Protein AF-A0A0Q8NH34-F1 (afdb_monomer_lite)

Foldseek 3Di:
DDQDEDDAPLAPVVVVVVLVQAQEEEEECVLWPPPDDDADDDQTTLVSVSVVVSVVVVRHYEYEYEPPDDDDPDCVPGPYYFYQPCPPVQQSLLVGCVVSVHDLARYEYEEAPVCVVSNVVNSNSHYHHDYPNSPDHVPDPPPQQDPVSLLLLVCVLLQHDLVRSCVVVVHDSVVSVVSQCVQCVVQQHDDLLLSSLCCVLVVSYDCPVVLVPDDPDFQDADPLLLQLLLQVQADPLVVSCVVSVHDSVVSVVSLVVLCVSRVHNDSSNSNSSCVSNVSHPSVSRHHRFDQPPVRDTPPPD

Secondary structure (DSSP, 8-state):
-----PPP--SHHHHHHHHHH-SEEEEEGGGG--SS----SSS-SHHHHHHHHHHHTT-EEEEEEETTPPPPS-GGG-S-EEEE-GGGS--HHHHHHHHTT--GGGEEEEEEGGGHHHHHHTT-SEEEEESTT----TTS------HHHHHHHHHHHTT--HHHHHHHHTS-HHHHHHHHHHHHHHHT-SSHHHHHHHHHHTT-S--HHHHHTS-SSPPPPPHHHHHHHHHHHHS-HHHHHHHHTS-HHHHHHHHHHHHHHTT-SSHHHHHHHHHHTTSS-GGGSPPPPPBPTTSPBTT--

Sequence (301 aa):
MTTSVAAPATSTRDLDRHLRRARGLVVTTAALTTPGRSPATEAHSVTERLVLRALSARIACALIVPTDAHPLPDLTRWPVVVRDQSTHGVNAFRAAATLLSLPERDCLALCTDPQLPLAQAGGCPTVVATKDGALHEPGQSVPRLTERERQIVAHFATGHTAASAAHSMGIAVSTIATLASRLHHRLGFNDRGHTLAHCLAGGLVDTAPLRATLPEQPPVLPEIQVRLLTLATGHNLTKAASLAGVPVKTVKTVLADATRNLSAHNRAHAIALGLLYEIVPASAAPARRLRGADGTWDGER

pLDDT: mean 80.31, std 17.42, range [28.59, 98.44]

Structure (mmCIF, N/CA/C/O backbone):
data_AF-A0A0Q8NH34-F1
#
_entry.id   AF-A0A0Q8NH34-F1
#
loop_
_atom_site.group_PDB
_atom_site.id
_atom_site.type_symbol
_atom_site.label_atom_id
_atom_site.label_alt_id
_atom_site.label_comp_id
_atom_site.label_asym_id
_atom_site.label_entity_id
_atom_site.label_seq_id
_atom_site.pdbx_PDB_ins_code
_atom_site.Cartn_x
_atom_site.Cartn_y
_atom_site.Cartn_z
_atom_site.occupancy
_atom_site.B_iso_or_equiv
_atom_site.auth_seq_id
_atom_site.auth_comp_id
_atom_site.auth_asym_id
_atom_site.auth_atom_id
_atom_site.pdbx_PDB_model_num
ATOM 1 N N . MET A 1 1 ? -17.775 -10.643 44.153 1.00 49.62 1 MET A N 1
ATOM 2 C CA . MET A 1 1 ? -16.605 -10.426 43.275 1.00 49.62 1 MET A CA 1
ATOM 3 C C . MET A 1 1 ? -16.973 -9.324 42.303 1.00 49.62 1 MET A C 1
ATOM 5 O O . MET A 1 1 ? -17.941 -9.486 41.577 1.00 49.62 1 MET A O 1
ATOM 9 N N . THR A 1 2 ? -16.300 -8.181 42.357 1.00 46.69 2 THR A N 1
ATOM 10 C CA . THR A 1 2 ? -16.537 -7.061 41.439 1.00 46.69 2 THR A CA 1
ATOM 11 C C . THR A 1 2 ? -15.919 -7.394 40.082 1.00 46.69 2 THR A C 1
ATOM 13 O O . THR A 1 2 ? -14.702 -7.488 39.952 1.00 46.69 2 THR A O 1
ATOM 16 N N . THR A 1 3 ? -16.750 -7.627 39.070 1.00 53.97 3 THR A N 1
ATOM 17 C CA . THR A 1 3 ? -16.315 -7.731 37.672 1.00 53.97 3 THR A CA 1
ATOM 18 C C . THR A 1 3 ? -15.759 -6.381 37.232 1.00 53.97 3 THR A C 1
ATOM 20 O O . THR A 1 3 ? -16.488 -5.393 37.165 1.00 53.97 3 THR A O 1
ATOM 23 N N . SER A 1 4 ? -14.452 -6.326 36.983 1.00 49.94 4 SER A N 1
ATOM 24 C CA . SER A 1 4 ? -13.782 -5.123 36.494 1.00 49.94 4 SER A CA 1
ATOM 25 C C . SER A 1 4 ? -14.007 -5.018 34.992 1.00 49.94 4 SER A C 1
ATOM 27 O O . SER A 1 4 ? -13.418 -5.762 34.212 1.00 49.94 4 SER A O 1
ATOM 29 N N . VAL A 1 5 ? -14.877 -4.106 34.569 1.00 54.28 5 VAL A N 1
ATOM 30 C CA . VAL A 1 5 ? -14.989 -3.774 33.148 1.00 54.28 5 VAL A CA 1
ATOM 31 C C . VAL A 1 5 ? -13.725 -3.007 32.776 1.00 54.28 5 VAL A C 1
ATOM 33 O O . VAL A 1 5 ? -13.541 -1.862 33.189 1.00 54.28 5 VAL A O 1
ATOM 36 N N . ALA A 1 6 ? -12.821 -3.656 32.042 1.00 57.31 6 ALA A N 1
ATOM 37 C CA . ALA A 1 6 ? -11.671 -2.966 31.482 1.00 57.31 6 ALA A CA 1
ATOM 38 C C . ALA A 1 6 ? -12.179 -1.851 30.559 1.00 57.31 6 ALA A C 1
ATOM 40 O O . ALA A 1 6 ? -13.097 -2.064 29.764 1.00 57.31 6 ALA A O 1
ATOM 41 N N . ALA A 1 7 ? -11.603 -0.653 30.687 1.00 60.03 7 ALA A N 1
ATOM 42 C CA . ALA A 1 7 ? -11.887 0.437 29.763 1.00 60.03 7 ALA A CA 1
ATOM 43 C C . ALA A 1 7 ? -11.687 -0.057 28.315 1.00 60.03 7 ALA A C 1
ATOM 45 O O . ALA A 1 7 ? -10.768 -0.851 28.080 1.00 60.03 7 ALA A O 1
ATOM 46 N N . PRO A 1 8 ? -12.522 0.377 27.350 1.00 60.25 8 PRO A N 1
ATOM 47 C CA . PRO A 1 8 ? -12.382 -0.049 25.963 1.00 60.25 8 PRO A CA 1
ATOM 48 C C . PRO A 1 8 ? -10.951 0.220 25.497 1.00 60.25 8 PRO A C 1
ATOM 50 O O . PRO A 1 8 ? -10.422 1.314 25.711 1.00 60.25 8 PRO A O 1
ATOM 53 N N . ALA A 1 9 ? -10.308 -0.779 24.887 1.00 60.06 9 ALA A N 1
ATOM 54 C CA . ALA A 1 9 ? -8.976 -0.587 24.335 1.00 60.06 9 ALA A CA 1
ATOM 55 C C . ALA A 1 9 ? -9.101 0.353 23.135 1.00 60.06 9 ALA A C 1
ATOM 57 O O . ALA A 1 9 ? -9.524 -0.042 22.052 1.00 60.06 9 ALA A O 1
ATOM 58 N N . THR A 1 10 ? -8.748 1.617 23.343 1.00 55.88 10 THR A N 1
ATOM 59 C CA . THR A 1 10 ? -8.726 2.631 22.287 1.00 55.88 10 THR A CA 1
ATOM 60 C C . THR A 1 10 ? -7.417 2.591 21.501 1.00 55.88 10 THR A C 1
ATOM 62 O O . THR A 1 10 ? -7.296 3.300 20.502 1.00 55.88 10 THR A O 1
ATOM 65 N N . SER A 1 11 ? -6.438 1.770 21.930 1.00 56.00 11 SER A N 1
ATOM 66 C CA . SER A 1 11 ? -5.154 1.606 21.251 1.00 56.00 11 SER A CA 1
ATOM 67 C C . SER A 1 11 ? -4.505 0.214 21.293 1.00 56.00 11 SER A C 1
ATOM 69 O O . SER A 1 11 ? -4.734 -0.572 22.208 1.00 56.00 11 SER A O 1
ATOM 71 N N . THR A 1 12 ? -3.605 -0.077 20.340 1.00 58.53 12 THR A N 1
ATOM 72 C CA . THR A 1 12 ? -2.718 -1.250 20.327 1.00 58.53 12 THR A CA 1
ATOM 73 C C . THR A 1 12 ? -1.827 -1.306 21.535 1.00 58.53 12 THR A C 1
ATOM 75 O O . THR A 1 12 ? -1.473 -2.396 21.955 1.00 58.53 12 THR A O 1
ATOM 78 N N . ARG A 1 13 ? -1.382 -0.155 22.051 1.00 60.19 13 ARG A N 1
ATOM 79 C CA . ARG A 1 13 ? -0.536 -0.140 23.246 1.00 60.19 13 ARG A CA 1
ATOM 80 C C . ARG A 1 13 ? -1.323 -0.636 24.449 1.00 60.19 13 ARG A C 1
ATOM 82 O O . ARG A 1 13 ? -0.769 -1.365 25.269 1.00 60.19 13 ARG A O 1
ATOM 89 N N . ASP A 1 14 ? -2.604 -0.288 24.525 1.00 65.75 14 ASP A N 1
ATOM 90 C CA . ASP A 1 14 ? -3.495 -0.812 25.554 1.00 65.75 14 ASP A CA 1
ATOM 91 C C . ASP A 1 14 ? -3.774 -2.296 25.321 1.00 65.75 14 ASP A C 1
ATOM 93 O O . ASP A 1 14 ? -3.604 -3.084 26.249 1.00 65.75 14 ASP A O 1
ATOM 97 N N . LEU A 1 15 ? -4.060 -2.714 24.083 1.00 72.12 15 LEU A N 1
ATOM 98 C CA . LEU A 1 15 ? -4.187 -4.133 23.738 1.00 72.12 15 LEU A CA 1
ATOM 99 C C . LEU A 1 15 ? -2.928 -4.929 24.116 1.00 72.12 15 LEU A C 1
ATOM 101 O O . LEU A 1 15 ? -3.040 -5.963 24.758 1.00 72.12 15 LEU A O 1
ATOM 105 N N . ASP A 1 16 ? -1.733 -4.457 23.772 1.00 68.12 16 ASP A N 1
ATOM 106 C CA . ASP A 1 16 ? -0.466 -5.102 24.125 1.00 68.12 16 ASP A CA 1
ATOM 107 C C . ASP A 1 16 ? -0.284 -5.221 25.626 1.00 68.12 16 ASP A C 1
ATOM 109 O O . ASP A 1 16 ? 0.216 -6.227 26.126 1.00 68.12 16 ASP A O 1
ATOM 113 N N . ARG A 1 17 ? -0.663 -4.176 26.361 1.00 74.94 17 ARG A N 1
ATOM 114 C CA . ARG A 1 17 ? -0.634 -4.196 27.818 1.00 74.94 17 ARG A CA 1
ATOM 115 C C . ARG A 1 17 ? -1.594 -5.255 28.359 1.00 74.94 17 ARG A C 1
ATOM 117 O O . ARG A 1 17 ? -1.233 -5.939 29.314 1.00 74.94 17 ARG A O 1
ATOM 124 N N . HIS A 1 18 ? -2.774 -5.407 27.760 1.00 77.19 18 HIS A N 1
ATOM 125 C CA . HIS A 1 18 ? -3.730 -6.455 28.116 1.00 77.19 18 HIS A CA 1
ATOM 126 C C . HIS A 1 18 ? -3.209 -7.852 27.753 1.00 77.19 18 HIS A C 1
ATOM 128 O O . HIS A 1 18 ? -3.209 -8.726 28.615 1.00 77.19 18 HIS A O 1
ATOM 134 N N . LEU A 1 19 ? -2.675 -8.045 26.543 1.00 80.19 19 LEU A N 1
ATOM 135 C CA . LEU A 1 19 ? -2.106 -9.315 26.081 1.00 80.19 19 LEU A CA 1
ATOM 136 C C . LEU A 1 19 ? -0.948 -9.774 26.973 1.00 80.19 19 LEU A C 1
ATOM 138 O O . LEU A 1 19 ? -0.940 -10.915 27.410 1.00 80.19 19 LEU A O 1
ATOM 142 N N . ARG A 1 20 ? -0.018 -8.884 27.341 1.00 78.25 20 ARG A N 1
ATOM 143 C CA . ARG A 1 20 ? 1.112 -9.224 28.234 1.00 78.25 20 ARG A CA 1
ATOM 144 C C . ARG A 1 20 ? 0.686 -9.674 29.633 1.00 78.25 20 ARG A C 1
ATOM 146 O O . ARG A 1 20 ? 1.481 -10.290 30.334 1.00 78.25 20 ARG A O 1
ATOM 153 N N . ARG A 1 21 ? -0.522 -9.311 30.066 1.00 78.56 21 ARG A N 1
ATOM 154 C CA . ARG A 1 21 ? -1.080 -9.700 31.369 1.00 78.56 21 ARG A CA 1
ATOM 155 C C . ARG A 1 21 ? -1.946 -10.956 31.280 1.00 78.56 21 ARG A C 1
ATOM 157 O O . ARG A 1 21 ? -2.199 -11.572 32.311 1.00 78.56 21 ARG A O 1
ATOM 164 N N . ALA A 1 22 ? -2.403 -11.314 30.084 1.00 77.94 22 ALA A N 1
ATOM 165 C CA . ALA A 1 22 ? -3.269 -12.457 29.852 1.00 77.94 22 ALA A CA 1
ATOM 166 C C . ALA A 1 22 ? -2.453 -13.750 29.729 1.00 77.94 22 ALA A C 1
ATOM 168 O O . ALA A 1 22 ? -1.344 -13.753 29.197 1.00 77.94 22 ALA A O 1
ATOM 169 N N . ARG A 1 23 ? -3.023 -14.867 30.190 1.00 81.69 23 ARG A N 1
ATOM 170 C CA . ARG A 1 23 ? -2.476 -16.212 29.929 1.00 81.69 23 ARG A CA 1
ATOM 171 C C . ARG A 1 23 ? -3.278 -16.960 28.867 1.00 81.69 23 ARG A C 1
ATOM 173 O O . ARG A 1 23 ? -2.755 -17.899 28.276 1.00 81.69 23 ARG A O 1
ATOM 180 N N . GLY A 1 24 ? -4.504 -16.508 28.594 1.00 82.88 24 GLY A N 1
ATOM 181 C CA . GLY A 1 24 ? -5.356 -16.991 27.513 1.00 82.88 24 GLY A CA 1
ATOM 182 C C . GLY A 1 24 ? -6.093 -15.856 26.812 1.00 82.88 24 GLY A C 1
ATOM 183 O O . GLY A 1 24 ? -6.425 -14.846 27.433 1.00 82.88 24 GLY A O 1
ATOM 184 N N . LEU A 1 25 ? -6.362 -16.029 25.522 1.00 83.38 25 LEU A N 1
ATOM 185 C CA . LEU A 1 25 ? -7.095 -15.087 24.686 1.00 83.38 25 LEU A CA 1
ATOM 186 C C . LEU A 1 25 ? -8.318 -15.765 24.064 1.00 83.38 25 LEU A C 1
ATOM 188 O O . LEU A 1 25 ? -8.200 -16.785 23.396 1.00 83.38 25 LEU A O 1
ATOM 192 N N . VAL A 1 26 ? -9.492 -15.176 24.224 1.00 81.31 26 VAL A N 1
ATOM 193 C CA . VAL A 1 26 ? -10.735 -15.645 23.612 1.00 81.31 26 VAL A CA 1
ATOM 194 C C . VAL A 1 26 ? -11.225 -14.566 22.659 1.00 81.31 26 VAL A C 1
ATOM 196 O O . VAL A 1 26 ? -11.368 -13.419 23.063 1.00 81.31 26 VAL A O 1
ATOM 199 N N . VAL A 1 27 ? -11.457 -14.895 21.392 1.00 80.25 27 VAL A N 1
ATOM 200 C CA . VAL A 1 27 ? -11.797 -13.909 20.353 1.00 80.25 27 VAL A CA 1
ATOM 201 C C . VAL A 1 27 ? -13.107 -14.292 19.685 1.00 80.25 27 VAL A C 1
ATOM 203 O O . VAL A 1 27 ? -13.260 -15.443 19.298 1.00 80.25 27 VAL A O 1
ATOM 206 N N . THR A 1 28 ? -14.043 -13.361 19.504 1.00 76.00 28 THR A N 1
ATOM 207 C CA . THR A 1 28 ? -15.282 -13.629 18.752 1.00 76.00 28 THR A CA 1
ATOM 208 C C . THR A 1 28 ? -15.157 -13.231 17.281 1.00 76.00 28 THR A C 1
ATOM 210 O O . THR A 1 28 ? -14.526 -12.226 16.949 1.00 76.00 28 THR A O 1
ATOM 213 N N . THR A 1 29 ? -15.786 -13.980 16.368 1.00 66.88 29 THR A N 1
ATOM 214 C CA . THR A 1 29 ? -15.755 -13.627 14.935 1.00 66.88 29 THR A CA 1
ATOM 215 C C . THR A 1 29 ? -16.706 -12.493 14.559 1.00 66.88 29 THR A C 1
ATOM 217 O O . THR A 1 29 ? -16.395 -11.740 13.641 1.00 66.88 29 THR A O 1
ATOM 220 N N . ALA A 1 30 ? -17.808 -12.285 15.293 1.00 59.59 30 ALA A N 1
ATOM 221 C CA . ALA A 1 30 ? -18.711 -11.152 15.041 1.00 59.59 30 ALA A CA 1
ATOM 222 C C . ALA A 1 30 ? -18.026 -9.785 15.238 1.00 59.59 30 ALA A C 1
ATOM 224 O O . ALA A 1 30 ? -18.474 -8.795 14.666 1.00 59.59 30 ALA A O 1
ATOM 225 N N . ALA A 1 31 ? -16.908 -9.730 15.984 1.00 51.62 31 ALA A N 1
ATOM 226 C CA . ALA A 1 31 ? -16.037 -8.550 16.129 1.00 51.62 31 ALA A CA 1
ATOM 227 C C . ALA A 1 31 ? -15.461 -8.020 14.812 1.00 51.62 31 ALA A C 1
ATOM 229 O O . ALA A 1 31 ? -14.850 -6.955 14.789 1.00 51.62 31 ALA A O 1
ATOM 230 N N . LEU A 1 32 ? -15.645 -8.759 13.720 1.00 49.94 32 LEU A N 1
ATOM 231 C CA . LEU A 1 32 ? -14.863 -8.631 12.497 1.00 49.94 32 LEU A CA 1
ATOM 232 C C . LEU A 1 32 ? -15.707 -8.567 11.237 1.00 49.94 32 LEU A C 1
ATOM 234 O O . LEU A 1 32 ? -15.168 -8.281 10.173 1.00 49.94 32 LEU A O 1
ATOM 238 N N . THR A 1 33 ? -16.987 -8.913 11.341 1.00 47.75 33 THR A N 1
ATOM 239 C CA . THR A 1 33 ? -17.880 -9.104 10.196 1.00 47.75 33 THR A CA 1
ATOM 240 C C . THR A 1 33 ? -18.902 -7.977 10.060 1.00 47.75 33 THR A C 1
ATOM 242 O O . THR A 1 33 ? -19.914 -8.161 9.389 1.00 47.75 33 THR A O 1
ATOM 245 N N . THR A 1 34 ? -18.676 -6.805 10.669 1.00 44.16 34 THR A N 1
ATOM 246 C CA . THR A 1 34 ? -19.542 -5.635 10.459 1.00 44.16 34 THR A CA 1
ATOM 247 C C . THR A 1 34 ? -19.621 -5.305 8.959 1.00 44.16 34 THR A C 1
ATOM 249 O O . THR A 1 34 ? -18.587 -5.262 8.285 1.00 44.16 34 THR A O 1
ATOM 252 N N . PRO A 1 35 ? -20.826 -5.085 8.402 1.00 39.50 35 PRO A N 1
ATOM 253 C CA . PRO A 1 35 ? -21.013 -4.932 6.967 1.00 39.50 35 PRO A CA 1
ATOM 254 C C . PRO A 1 35 ? -20.473 -3.575 6.515 1.00 39.50 35 PRO A C 1
ATOM 256 O O . PRO A 1 35 ? -21.064 -2.527 6.765 1.00 39.50 35 PRO A O 1
ATOM 259 N N . GLY A 1 36 ? -19.319 -3.602 5.853 1.00 38.03 36 GLY A N 1
ATOM 260 C CA . GLY A 1 36 ? -18.665 -2.400 5.357 1.00 38.03 36 GLY A CA 1
ATOM 261 C C . GLY A 1 36 ? -17.319 -2.691 4.706 1.00 38.03 36 GLY A C 1
ATOM 262 O O . GLY A 1 36 ? -16.294 -2.253 5.212 1.00 38.03 36 GLY A O 1
ATOM 263 N N . ARG A 1 37 ? -17.371 -3.356 3.541 1.00 28.59 37 ARG A N 1
ATOM 264 C CA . ARG A 1 37 ? -16.296 -3.587 2.549 1.00 28.59 37 ARG A CA 1
ATOM 265 C C . ARG A 1 37 ? -15.542 -4.931 2.641 1.00 28.59 37 ARG A C 1
ATOM 267 O O . ARG A 1 37 ? -14.979 -5.304 3.661 1.00 28.59 37 ARG A O 1
ATOM 274 N N . SER A 1 38 ? -15.597 -5.617 1.497 1.00 31.62 38 SER A N 1
ATOM 275 C CA . SER A 1 38 ? -15.179 -6.989 1.161 1.00 31.62 38 SER A CA 1
ATOM 276 C C . SER A 1 38 ? -13.644 -7.194 1.058 1.00 31.62 38 SER A C 1
ATOM 278 O O . SER A 1 38 ? -12.901 -6.214 1.116 1.00 31.62 38 SER A O 1
ATOM 280 N N . PRO A 1 39 ? -13.163 -8.448 0.893 1.00 41.81 39 PRO A N 1
ATOM 281 C CA . PRO A 1 39 ? -11.824 -8.917 1.246 1.00 41.81 39 PRO A CA 1
ATOM 282 C C . PRO A 1 39 ? -10.751 -8.636 0.183 1.00 41.81 39 PRO A C 1
ATOM 284 O O . PRO A 1 39 ? -10.905 -8.996 -0.977 1.00 41.81 39 PRO A O 1
ATOM 287 N N . ALA A 1 40 ? -9.639 -8.051 0.629 1.00 30.14 40 ALA A N 1
ATOM 288 C CA . ALA A 1 40 ? -8.279 -8.095 0.066 1.00 30.14 40 ALA A CA 1
ATOM 289 C C . ALA A 1 40 ? -7.387 -7.420 1.141 1.00 30.14 40 ALA A C 1
ATOM 291 O O . ALA A 1 40 ? -7.773 -6.385 1.668 1.00 30.14 40 ALA A O 1
ATOM 292 N N . THR A 1 41 ? -6.243 -7.894 1.637 1.00 34.72 41 THR A N 1
ATOM 293 C CA . THR A 1 41 ? -5.185 -8.705 1.034 1.00 34.72 41 THR A CA 1
ATOM 294 C C . THR A 1 41 ? -4.372 -9.367 2.170 1.00 34.72 41 THR A C 1
ATOM 296 O O . THR A 1 41 ? -3.937 -8.716 3.115 1.00 34.72 41 THR A O 1
ATOM 299 N N . GLU A 1 42 ? -4.251 -10.680 2.074 1.00 41.56 42 GLU A N 1
ATOM 300 C CA . GLU A 1 42 ? -3.358 -11.704 2.645 1.00 41.56 42 GLU A CA 1
ATOM 301 C C . GLU A 1 42 ? -2.965 -11.743 4.140 1.00 41.56 42 GLU A C 1
ATOM 303 O O . GLU A 1 42 ? -2.236 -12.644 4.543 1.00 41.56 42 GLU A O 1
ATOM 308 N N . ALA A 1 43 ? -3.572 -10.913 4.989 1.00 48.78 43 ALA A N 1
ATOM 309 C CA . ALA A 1 43 ? -4.002 -11.285 6.347 1.00 48.78 43 ALA A CA 1
ATOM 310 C C . ALA A 1 43 ? -5.232 -10.425 6.701 1.00 48.78 43 ALA A C 1
ATOM 312 O O . ALA A 1 43 ? -5.124 -9.238 7.024 1.00 48.78 43 ALA A O 1
ATOM 313 N N . HIS A 1 44 ? -6.427 -10.985 6.511 1.00 51.88 44 HIS A N 1
ATOM 314 C CA . HIS A 1 44 ? -7.591 -10.244 5.998 1.00 51.88 44 HIS A CA 1
ATOM 315 C C . HIS A 1 44 ? -8.571 -9.723 7.053 1.00 51.88 44 HIS A C 1
ATOM 317 O O . HIS A 1 44 ? -9.572 -9.099 6.708 1.00 51.88 44 HIS A O 1
ATOM 323 N N . SER A 1 45 ? -8.312 -9.937 8.340 1.00 59.97 45 SER A N 1
ATOM 324 C CA . SER A 1 45 ? -9.154 -9.380 9.399 1.00 59.97 45 SER A CA 1
ATOM 325 C C . SER A 1 45 ? -8.321 -8.939 10.597 1.00 59.97 45 SER A C 1
ATOM 327 O O . SER A 1 45 ? -7.237 -9.460 10.859 1.00 59.97 45 SER A O 1
ATOM 329 N N . VAL A 1 46 ? -8.854 -7.984 11.365 1.00 61.44 46 VAL A N 1
ATOM 330 C CA . VAL A 1 46 ? -8.407 -7.675 12.739 1.00 61.44 46 VAL A CA 1
ATOM 331 C C . VAL A 1 46 ? -8.150 -8.967 13.542 1.00 61.44 46 VAL A C 1
ATOM 333 O O . VAL A 1 46 ? -7.160 -9.069 14.262 1.00 61.44 46 VAL A O 1
ATOM 336 N N . THR A 1 47 ? -8.987 -9.965 13.262 1.00 65.38 47 THR A N 1
ATOM 337 C CA . THR A 1 47 ? -8.935 -11.378 13.626 1.00 65.38 47 THR A CA 1
ATOM 338 C C . THR A 1 47 ? -7.563 -12.000 13.703 1.00 65.38 47 THR A C 1
ATOM 340 O O . THR A 1 47 ? -6.978 -12.324 14.734 1.00 65.38 47 THR A O 1
ATOM 343 N N . GLU A 1 48 ? -7.064 -12.159 12.491 1.00 65.00 48 GLU A N 1
ATOM 344 C CA . GLU A 1 48 ? -5.833 -12.845 12.171 1.00 65.00 48 GLU A CA 1
ATOM 345 C C . GLU A 1 48 ? -4.635 -12.107 12.767 1.00 65.00 48 GLU A C 1
ATOM 347 O O . GLU A 1 48 ? -3.745 -12.733 13.336 1.00 65.00 48 GLU A O 1
ATOM 352 N N . ARG A 1 49 ? -4.650 -10.766 12.753 1.00 66.75 49 ARG A N 1
ATOM 353 C CA . ARG A 1 49 ? -3.580 -9.958 13.358 1.00 66.75 49 ARG A CA 1
ATOM 354 C C . ARG A 1 49 ? -3.482 -10.152 14.865 1.00 66.75 49 ARG A C 1
ATOM 356 O O . ARG A 1 49 ? -2.379 -10.287 15.389 1.00 66.75 49 ARG A O 1
ATOM 363 N N . LEU A 1 50 ? -4.614 -10.165 15.563 1.00 71.94 50 LEU A N 1
ATOM 364 C CA . LEU A 1 50 ? -4.644 -10.415 17.004 1.00 71.94 50 LEU A CA 1
ATOM 365 C C . LEU A 1 50 ? -4.085 -11.786 17.352 1.00 71.94 50 LEU A C 1
ATOM 367 O O . LEU A 1 50 ? -3.309 -11.916 18.295 1.00 71.94 50 LEU A O 1
ATOM 371 N N . VAL A 1 51 ? -4.465 -12.792 16.574 1.00 72.94 51 VAL A N 1
ATOM 372 C CA . VAL A 1 51 ? -4.049 -14.176 16.784 1.00 72.94 51 VAL A CA 1
ATOM 373 C C . VAL A 1 51 ? -2.569 -14.335 16.519 1.00 72.94 51 VAL A C 1
ATOM 375 O O . VAL A 1 51 ? -1.863 -14.843 17.380 1.00 72.94 51 VAL A O 1
ATOM 378 N N . LEU A 1 52 ? -2.067 -13.832 15.389 1.00 69.62 52 LEU A N 1
ATOM 379 C CA . LEU A 1 52 ? -0.635 -13.845 15.094 1.00 69.62 52 LEU A CA 1
ATOM 380 C C . LEU A 1 52 ? 0.164 -13.164 16.210 1.00 69.62 52 LEU A C 1
ATOM 382 O O . LEU A 1 52 ? 1.200 -13.675 16.634 1.00 69.62 52 LEU A O 1
ATOM 386 N N . ARG A 1 53 ? -0.351 -12.056 16.755 1.00 75.25 53 ARG A N 1
ATOM 387 C CA . ARG A 1 53 ? 0.275 -11.350 17.876 1.00 75.25 53 ARG A CA 1
ATOM 388 C C . ARG A 1 53 ? 0.245 -12.171 19.167 1.00 75.25 53 ARG A C 1
ATOM 390 O O . ARG A 1 53 ? 1.280 -12.296 19.819 1.00 75.25 53 ARG A O 1
ATOM 397 N N . ALA A 1 54 ? -0.887 -12.779 19.510 1.00 78.12 54 ALA A N 1
ATOM 398 C CA . ALA A 1 54 ? -1.018 -13.660 20.669 1.00 78.12 54 ALA A CA 1
ATOM 399 C C . ALA A 1 54 ? -0.092 -14.882 20.567 1.00 78.12 54 ALA A C 1
ATOM 401 O O . ALA A 1 54 ? 0.657 -15.164 21.501 1.00 78.12 54 ALA A O 1
ATOM 402 N N . LEU A 1 55 ? -0.063 -15.538 19.404 1.00 74.62 55 LEU A N 1
ATOM 403 C CA . LEU A 1 55 ? 0.814 -16.671 19.114 1.00 74.62 55 LEU A CA 1
ATOM 404 C C . LEU A 1 55 ? 2.293 -16.276 19.206 1.00 74.62 55 LEU A C 1
ATOM 406 O O . LEU A 1 55 ? 3.075 -16.994 19.826 1.00 74.62 55 LEU A O 1
ATOM 410 N N . SER A 1 56 ? 2.677 -15.105 18.683 1.00 72.88 56 SER A N 1
ATOM 411 C CA . SER A 1 56 ? 4.051 -14.591 18.806 1.00 72.88 56 SER A CA 1
ATOM 412 C C . SER A 1 56 ? 4.467 -14.349 20.263 1.00 72.88 56 SER A C 1
ATOM 414 O O . SER A 1 56 ? 5.626 -14.544 20.623 1.00 72.88 56 SER A O 1
ATOM 416 N N . ALA A 1 57 ? 3.505 -13.994 21.119 1.00 75.75 57 ALA A N 1
ATOM 417 C CA . ALA A 1 57 ? 3.690 -13.819 22.555 1.00 75.75 57 ALA A CA 1
ATOM 418 C C . ALA A 1 57 ? 3.517 -15.124 23.359 1.00 75.75 57 ALA A C 1
ATOM 420 O O . ALA A 1 57 ? 3.597 -15.089 24.585 1.00 75.75 57 ALA A O 1
ATOM 421 N N . ARG A 1 58 ? 3.300 -16.269 22.689 1.00 82.62 58 ARG A N 1
ATOM 422 C CA . ARG A 1 58 ? 3.018 -17.584 23.296 1.00 82.62 58 ARG A CA 1
ATOM 423 C C . ARG A 1 58 ? 1.792 -17.589 24.218 1.00 82.62 58 ARG A C 1
ATOM 425 O O . ARG A 1 58 ? 1.761 -18.309 25.212 1.00 82.62 58 ARG A O 1
ATOM 432 N N . ILE A 1 59 ? 0.781 -16.793 23.885 1.00 83.81 59 ILE A N 1
ATOM 433 C CA . ILE A 1 59 ? -0.504 -16.754 24.588 1.00 83.81 59 ILE A CA 1
ATOM 434 C C . ILE A 1 59 ? -1.442 -17.765 23.921 1.00 83.81 59 ILE A C 1
ATOM 436 O O . ILE A 1 59 ? -1.656 -17.711 22.708 1.00 83.81 59 ILE A O 1
ATOM 440 N N . ALA A 1 60 ? -2.012 -18.682 24.704 1.00 85.19 60 ALA A N 1
ATOM 441 C CA . ALA A 1 60 ? -2.981 -19.653 24.200 1.00 85.19 60 ALA A CA 1
ATOM 442 C C . ALA A 1 60 ? -4.261 -18.927 23.746 1.00 85.19 60 ALA A C 1
ATOM 444 O O . ALA A 1 60 ? -4.726 -18.028 24.446 1.00 85.19 60 ALA A O 1
ATOM 445 N N . CYS A 1 61 ? -4.830 -19.275 22.587 1.00 86.56 61 CYS A N 1
ATOM 446 C CA . CYS A 1 61 ? -5.987 -18.557 22.048 1.00 86.56 61 CYS A CA 1
ATOM 447 C C . CYS A 1 61 ? -7.093 -19.468 21.502 1.00 86.56 61 CYS A C 1
ATOM 449 O O . CYS A 1 61 ? -6.817 -20.551 20.995 1.00 86.56 61 CYS A O 1
ATOM 451 N N . ALA A 1 62 ? -8.345 -19.021 21.608 1.00 86.94 62 ALA A N 1
ATOM 452 C CA . ALA A 1 62 ? -9.527 -19.709 21.097 1.00 86.94 62 ALA A CA 1
ATOM 453 C C . ALA A 1 62 ? -10.438 -18.745 20.322 1.00 86.94 62 ALA A C 1
ATOM 455 O O . ALA A 1 62 ? -10.601 -17.584 20.709 1.00 86.94 62 ALA A O 1
ATOM 456 N N . LEU A 1 63 ? -11.051 -19.239 19.246 1.00 85.50 63 LEU A N 1
ATOM 457 C CA . LEU A 1 63 ? -12.014 -18.506 18.427 1.00 85.50 63 LEU A CA 1
ATOM 458 C C . LEU A 1 63 ? -13.441 -18.933 18.753 1.00 85.50 63 LEU A C 1
ATOM 460 O O . LEU A 1 63 ? -13.759 -20.114 18.664 1.00 85.50 63 LEU A O 1
ATOM 464 N N . ILE A 1 64 ? -14.309 -17.975 19.054 1.00 83.94 64 ILE A N 1
ATOM 465 C CA . ILE A 1 64 ? -15.745 -18.185 19.214 1.00 83.94 64 ILE A CA 1
ATOM 466 C C . ILE A 1 64 ? -16.463 -17.765 17.936 1.00 83.94 64 ILE A C 1
ATOM 468 O O . ILE A 1 64 ? -16.392 -16.608 17.513 1.00 83.94 64 ILE A O 1
ATOM 472 N N . VAL A 1 65 ? -17.183 -18.713 17.348 1.00 81.38 65 VAL A N 1
ATOM 473 C CA . VAL A 1 65 ? -17.958 -18.544 16.121 1.00 81.38 65 VAL A CA 1
ATOM 474 C C . VAL A 1 65 ? -19.446 -18.476 16.476 1.00 81.38 65 VAL A C 1
ATOM 476 O O . VAL A 1 65 ? -19.974 -19.478 16.962 1.00 81.38 65 VAL A O 1
ATOM 479 N N . PRO A 1 66 ? -20.132 -17.343 16.241 1.00 78.56 66 PRO A N 1
ATOM 480 C CA . PRO A 1 66 ? -21.579 -17.233 16.369 1.00 78.56 66 PRO A CA 1
ATOM 481 C C . PRO A 1 66 ? -22.291 -18.301 15.542 1.00 78.56 66 PRO A C 1
ATOM 483 O O . PRO A 1 66 ? -21.836 -18.663 14.456 1.00 78.56 66 PRO A O 1
ATOM 486 N N . THR A 1 67 ? -23.420 -18.794 16.042 1.00 77.50 67 THR A N 1
ATOM 487 C CA . THR A 1 67 ? -24.194 -19.840 15.355 1.00 77.50 67 THR A CA 1
ATOM 488 C C . THR A 1 67 ? -24.775 -19.368 14.016 1.00 77.50 67 THR A C 1
ATOM 490 O O . THR A 1 67 ? -24.967 -20.179 13.114 1.00 77.50 67 THR A O 1
ATOM 493 N N . ASP A 1 68 ? -25.001 -18.064 13.863 1.00 70.81 68 ASP A N 1
ATOM 494 C CA . ASP A 1 68 ? -25.527 -17.394 12.670 1.00 70.81 68 ASP A CA 1
ATOM 495 C C . ASP A 1 68 ? -24.442 -16.911 11.689 1.00 70.81 68 ASP A C 1
ATOM 497 O O . ASP A 1 68 ? -24.762 -16.379 10.625 1.00 70.81 68 ASP A O 1
ATOM 501 N N . ALA A 1 69 ? -23.157 -17.098 12.005 1.00 66.25 69 ALA A N 1
ATOM 502 C CA . ALA A 1 69 ? -22.078 -16.645 11.138 1.00 66.25 69 ALA A CA 1
ATOM 503 C C . ALA A 1 69 ? -22.016 -17.454 9.825 1.00 66.25 69 ALA A C 1
ATOM 505 O O . ALA A 1 69 ? -22.049 -18.687 9.824 1.00 66.25 69 ALA A O 1
ATOM 506 N N . HIS A 1 70 ? -21.861 -16.743 8.701 1.00 61.00 70 HIS A N 1
ATOM 507 C CA . HIS A 1 70 ? -21.562 -17.327 7.389 1.00 61.00 70 HIS A CA 1
ATOM 508 C C . HIS A 1 70 ? -20.319 -18.241 7.434 1.00 61.00 70 HIS A C 1
ATOM 510 O O . HIS A 1 70 ? -19.472 -18.074 8.317 1.00 61.00 70 HIS A O 1
ATOM 516 N N . PRO A 1 71 ? -20.179 -19.196 6.487 1.00 57.19 71 PRO A N 1
ATOM 517 C CA . PRO A 1 71 ? -19.047 -20.117 6.462 1.00 57.19 71 PRO A CA 1
ATOM 518 C C . PRO A 1 71 ? -17.730 -19.339 6.493 1.00 57.19 71 PRO A C 1
ATOM 520 O O . PRO A 1 71 ? -17.441 -18.523 5.618 1.00 57.19 71 PRO A O 1
ATOM 523 N N . LEU A 1 72 ? -16.966 -19.569 7.559 1.00 61.22 72 LEU A N 1
ATOM 524 C CA . LEU A 1 72 ? -15.699 -18.896 7.796 1.00 61.22 72 LEU A CA 1
ATOM 525 C C . LEU A 1 72 ? -14.617 -19.433 6.847 1.00 61.22 72 LEU A C 1
ATOM 527 O O . LEU A 1 72 ? -14.687 -20.595 6.433 1.00 61.22 72 LEU A O 1
ATOM 531 N N . PRO A 1 73 ? -13.598 -18.615 6.526 1.00 58.97 73 PRO A N 1
ATOM 532 C CA . PRO A 1 73 ? -12.400 -19.092 5.843 1.00 58.97 73 PRO A CA 1
ATOM 533 C C . PRO A 1 73 ? -11.717 -20.205 6.648 1.00 58.97 73 PRO A C 1
ATOM 535 O O . PRO A 1 73 ? -11.939 -20.330 7.852 1.00 58.97 73 PRO A O 1
ATOM 538 N N . ASP A 1 74 ? -10.883 -20.990 5.962 1.00 66.88 74 ASP A N 1
ATOM 539 C CA . ASP A 1 74 ? -10.195 -22.187 6.460 1.00 66.88 74 ASP A CA 1
ATOM 540 C C . ASP A 1 74 ? -9.792 -22.110 7.949 1.00 66.88 74 ASP A C 1
ATOM 542 O O . ASP A 1 74 ? -8.811 -21.470 8.343 1.00 66.88 74 ASP A O 1
ATOM 546 N N . LEU A 1 75 ? -10.593 -22.776 8.787 1.00 64.38 75 LEU A N 1
ATOM 547 C CA . LEU A 1 75 ? -10.447 -22.779 10.240 1.00 64.38 75 LEU A CA 1
ATOM 548 C C . LEU A 1 75 ? -9.344 -23.730 10.727 1.00 64.38 75 LEU A C 1
ATOM 550 O O . LEU A 1 75 ? -9.066 -23.772 11.922 1.00 64.38 75 LEU A O 1
ATOM 554 N N . THR A 1 76 ? -8.684 -24.471 9.833 1.00 65.62 76 THR A N 1
ATOM 555 C CA . THR A 1 76 ? -7.632 -25.435 10.206 1.00 65.62 76 THR A CA 1
ATOM 556 C C . THR A 1 76 ? -6.411 -24.781 10.853 1.00 65.62 76 THR A C 1
ATOM 558 O O . THR A 1 76 ? -5.661 -25.438 11.567 1.00 65.62 76 THR A O 1
ATOM 561 N N . ARG A 1 77 ? -6.226 -23.470 10.658 1.00 67.06 77 ARG A N 1
ATOM 562 C CA . ARG A 1 77 ? -5.133 -22.686 11.259 1.00 67.06 77 ARG A CA 1
ATOM 563 C C . ARG A 1 77 ? -5.380 -22.291 12.716 1.00 67.06 77 ARG A C 1
ATOM 565 O O . ARG A 1 77 ? -4.514 -21.671 13.332 1.00 67.06 77 ARG A O 1
ATOM 572 N N . TRP A 1 78 ? -6.554 -22.601 13.260 1.00 71.94 78 TRP A N 1
ATOM 573 C CA . TRP A 1 78 ? -6.958 -22.162 14.587 1.00 71.94 78 TRP A CA 1
ATOM 574 C C . TRP A 1 78 ? -6.706 -23.250 15.624 1.00 71.94 78 TRP A C 1
ATOM 576 O O . TRP A 1 78 ? -7.215 -24.358 15.469 1.00 71.94 78 TRP A O 1
ATOM 586 N N . PRO A 1 79 ? -5.968 -22.946 16.707 1.00 72.62 79 PRO A N 1
ATOM 587 C CA . PRO A 1 79 ? -5.639 -23.951 17.711 1.00 72.62 79 PRO A CA 1
ATOM 588 C C . PRO A 1 79 ? -6.883 -24.471 18.439 1.00 72.62 79 PRO A C 1
ATOM 590 O O . PRO A 1 79 ? -6.956 -25.656 18.748 1.00 72.62 79 PRO A O 1
ATOM 593 N N . VAL A 1 80 ? -7.872 -23.604 18.689 1.00 82.19 80 VAL A N 1
ATOM 594 C CA . VAL A 1 80 ? -9.146 -23.968 19.319 1.00 82.19 80 VAL A CA 1
ATOM 595 C C . VAL A 1 80 ? -10.275 -23.151 18.695 1.00 82.19 80 VAL A C 1
ATOM 597 O O . VAL A 1 80 ? -10.202 -21.922 18.648 1.00 82.19 80 VAL A O 1
ATOM 600 N N . VAL A 1 81 ? -11.339 -23.823 18.254 1.00 83.69 81 VAL A N 1
ATOM 601 C CA . VAL A 1 81 ? -12.562 -23.188 17.741 1.00 83.69 81 VAL A CA 1
ATOM 602 C C . VAL A 1 81 ? -13.759 -23.67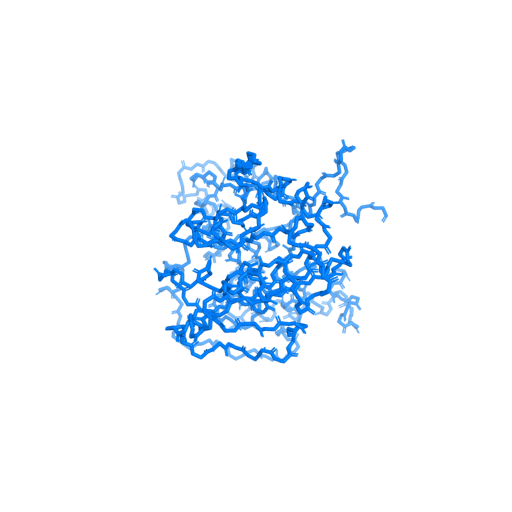9 18.547 1.00 83.69 81 VAL A C 1
ATOM 604 O O . VAL A 1 81 ? -13.976 -24.880 18.684 1.00 83.69 81 VAL A O 1
ATOM 607 N N . VAL A 1 82 ? -14.554 -22.743 19.056 1.00 84.25 82 VAL A N 1
ATOM 608 C CA . VAL A 1 82 ? -15.785 -22.982 19.812 1.00 84.25 82 VAL A CA 1
ATOM 609 C C . VAL A 1 82 ? -16.942 -22.376 19.036 1.00 84.25 82 VAL A C 1
ATOM 611 O O . VAL A 1 82 ? -16.897 -21.209 18.659 1.00 84.25 82 VAL A O 1
ATOM 614 N N . ARG A 1 83 ? -17.994 -23.151 18.782 1.00 82.25 83 ARG A N 1
ATOM 615 C CA . ARG A 1 83 ? -19.239 -22.594 18.244 1.00 82.25 83 ARG A CA 1
ATOM 616 C C . ARG A 1 83 ? -20.105 -22.113 19.396 1.00 82.25 83 ARG A C 1
ATOM 618 O O . ARG A 1 83 ? -20.229 -22.818 20.394 1.00 82.25 83 ARG A O 1
ATOM 625 N N . ASP A 1 84 ? -20.709 -20.942 19.245 1.00 80.25 84 ASP A N 1
ATOM 626 C CA . ASP A 1 84 ? -21.643 -20.361 20.210 1.00 80.25 84 ASP A CA 1
ATOM 627 C C . ASP A 1 84 ? -23.008 -21.059 20.140 1.00 80.25 84 ASP A C 1
ATOM 629 O O . ASP A 1 84 ? -24.035 -20.468 19.808 1.00 80.25 84 ASP A O 1
ATOM 633 N N . GLN A 1 85 ? -23.000 -22.372 20.365 1.00 70.62 85 GLN A N 1
ATOM 634 C CA . GLN A 1 85 ? -24.204 -23.168 20.501 1.00 70.62 85 GLN A CA 1
ATOM 635 C C . GLN A 1 85 ? -24.635 -23.052 21.957 1.00 70.62 85 GLN A C 1
ATOM 637 O O . GLN A 1 85 ? -24.090 -23.705 22.845 1.00 70.62 85 GLN A O 1
ATOM 642 N N . SER A 1 86 ? -25.630 -22.208 22.209 1.00 56.47 86 SER A N 1
ATOM 643 C CA . SER A 1 86 ? -26.245 -21.994 23.525 1.00 56.47 86 SER A CA 1
ATOM 644 C C . SER A 1 86 ? -26.917 -23.247 24.120 1.00 56.47 86 SER A C 1
ATOM 646 O O . SER A 1 86 ? -27.547 -23.182 25.174 1.00 56.47 86 SER A O 1
ATOM 648 N N . THR A 1 87 ? -26.778 -24.411 23.483 1.00 47.94 87 THR A N 1
ATOM 649 C CA . THR A 1 87 ? -27.545 -25.635 23.726 1.00 47.94 87 THR A CA 1
ATOM 650 C C . THR A 1 87 ? -27.232 -26.348 25.042 1.00 47.94 87 THR A C 1
ATOM 652 O O . THR A 1 87 ? -27.951 -27.280 25.394 1.00 47.94 87 THR A O 1
ATOM 655 N N . HIS A 1 88 ? -26.223 -25.925 25.812 1.00 45.25 88 HIS A N 1
ATOM 656 C CA . HIS A 1 88 ? -25.831 -26.613 27.055 1.00 45.25 88 HIS A CA 1
ATOM 657 C C . HIS A 1 88 ? -25.772 -25.733 28.309 1.00 45.25 88 HIS A C 1
ATOM 659 O O . HIS A 1 88 ? -25.255 -26.171 29.334 1.00 45.25 88 HIS A O 1
ATOM 6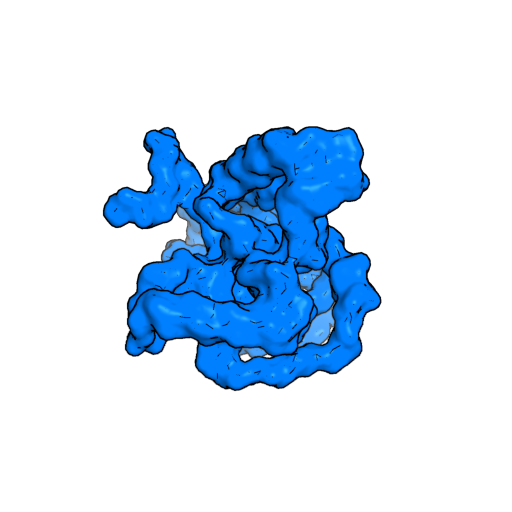65 N N . GLY A 1 89 ? -26.263 -24.488 28.262 1.00 56.31 89 GLY A N 1
ATOM 666 C CA . GLY A 1 89 ? -26.222 -23.577 29.420 1.00 56.31 89 GLY A CA 1
ATOM 667 C C . GLY A 1 89 ? -24.807 -23.155 29.852 1.00 56.31 89 GLY A C 1
ATOM 668 O O . GLY A 1 89 ? -24.650 -22.382 30.795 1.00 56.31 89 GLY A O 1
ATOM 669 N N . VAL A 1 90 ? -23.771 -23.627 29.150 1.00 63.62 90 VAL A N 1
ATOM 670 C CA . VAL A 1 90 ? -22.386 -23.189 29.298 1.00 63.62 90 VAL A CA 1
ATOM 671 C C . VAL A 1 90 ? -22.124 -22.129 28.246 1.00 63.62 90 VAL A C 1
ATOM 673 O O . VAL A 1 90 ? -22.233 -22.376 27.049 1.00 63.62 90 VAL A O 1
ATOM 676 N N . ASN A 1 91 ? -21.773 -20.938 28.708 1.00 82.31 91 ASN A N 1
ATOM 677 C CA . ASN A 1 91 ? -21.394 -19.843 27.838 1.00 82.31 91 ASN A CA 1
ATOM 678 C C . ASN A 1 91 ? -20.138 -20.220 27.016 1.00 82.31 91 ASN A C 1
ATOM 680 O O . ASN A 1 91 ? -19.168 -20.739 27.577 1.00 82.31 91 ASN A O 1
ATOM 684 N N . ALA A 1 92 ? -20.130 -19.934 25.710 1.00 83.50 92 ALA A N 1
ATOM 685 C CA . ALA A 1 92 ? -19.016 -20.215 24.801 1.00 83.50 92 ALA A CA 1
ATOM 686 C C . ALA A 1 92 ? -17.650 -19.713 25.314 1.00 83.50 92 ALA A C 1
ATOM 688 O O . ALA A 1 92 ? -16.629 -20.363 25.092 1.00 83.50 92 ALA A O 1
ATOM 689 N N . PHE A 1 93 ? -17.620 -18.609 26.068 1.00 81.94 93 PHE A N 1
ATOM 690 C CA . PHE A 1 93 ? -16.401 -18.080 26.691 1.00 81.94 93 PHE A CA 1
ATOM 691 C C . PHE A 1 93 ? -15.825 -19.007 27.775 1.00 81.9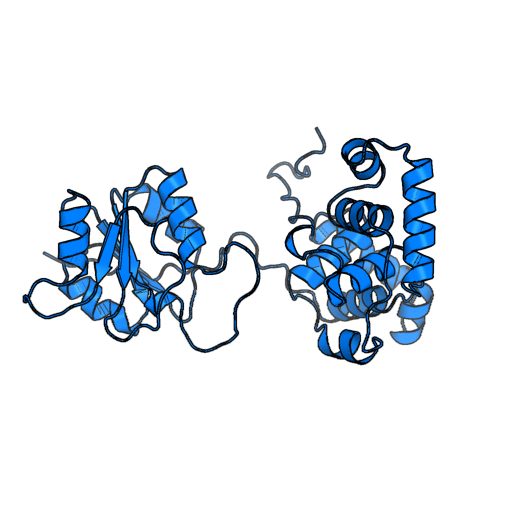4 93 PHE A C 1
ATOM 693 O O . PHE A 1 93 ? -14.613 -19.227 27.827 1.00 81.94 93 PHE A O 1
ATOM 700 N N . ARG A 1 94 ? -16.685 -19.628 28.590 1.00 84.69 94 ARG A N 1
ATOM 701 C CA . ARG A 1 94 ? -16.285 -20.631 29.592 1.00 84.69 94 ARG A CA 1
ATOM 702 C C . ARG A 1 94 ? -15.805 -21.923 28.929 1.00 84.69 94 ARG A C 1
ATOM 704 O O . ARG A 1 94 ? -14.807 -22.507 29.354 1.00 84.69 94 ARG A O 1
ATOM 711 N N . ALA A 1 95 ? -16.487 -22.351 27.866 1.00 85.81 95 ALA A N 1
ATOM 712 C CA . ALA A 1 95 ? -16.070 -23.512 27.082 1.00 85.81 95 ALA A CA 1
ATOM 713 C C . ALA A 1 95 ? -14.685 -23.293 26.447 1.00 85.81 95 ALA A C 1
ATOM 715 O O . ALA A 1 95 ? -13.825 -24.169 26.526 1.00 85.81 95 ALA A O 1
ATOM 716 N N . ALA A 1 96 ? -14.431 -22.097 25.906 1.00 86.44 96 ALA A N 1
ATOM 717 C CA . ALA A 1 96 ? -13.127 -21.712 25.374 1.00 86.44 96 ALA A CA 1
ATOM 718 C C . ALA A 1 96 ? -12.022 -21.759 26.442 1.00 86.44 96 ALA A C 1
ATOM 720 O O . ALA A 1 96 ? -10.972 -22.349 26.199 1.00 86.44 96 ALA A O 1
ATOM 721 N N . ALA A 1 97 ? -12.260 -21.211 27.639 1.00 85.44 97 ALA A N 1
ATOM 722 C CA . ALA A 1 97 ? -11.292 -21.271 28.740 1.00 85.44 97 ALA A CA 1
ATOM 723 C C . ALA A 1 97 ? -10.956 -22.720 29.143 1.00 85.44 97 ALA A C 1
ATOM 725 O O . ALA A 1 97 ? -9.788 -23.063 29.331 1.00 85.44 97 ALA A O 1
ATOM 726 N N . THR A 1 98 ? -11.973 -23.586 29.191 1.00 87.62 98 THR A N 1
ATOM 727 C CA . THR A 1 98 ? -11.812 -25.013 29.514 1.00 87.62 98 THR A CA 1
ATOM 728 C C . THR A 1 98 ? -10.977 -25.736 28.457 1.00 87.62 98 THR A C 1
ATOM 730 O O . THR A 1 98 ? -10.057 -26.470 28.805 1.00 87.62 98 THR A O 1
ATOM 733 N N . LEU A 1 99 ? -11.234 -25.490 27.168 1.00 86.50 99 LEU A N 1
ATOM 734 C CA . LEU A 1 99 ? -10.456 -26.076 26.069 1.00 86.50 99 LEU A CA 1
ATOM 735 C C . LEU A 1 99 ? -9.001 -25.596 26.054 1.00 86.50 99 LEU A C 1
ATOM 737 O O . LEU A 1 99 ? -8.106 -26.362 25.713 1.00 86.50 99 LEU A O 1
ATOM 741 N N . LEU A 1 100 ? -8.750 -24.357 26.480 1.00 85.25 100 LEU A N 1
ATOM 742 C CA . LEU A 1 100 ? -7.394 -23.841 26.671 1.00 85.25 100 LEU A CA 1
ATOM 743 C C . LEU A 1 100 ? -6.716 -24.380 27.941 1.00 85.25 100 LEU A C 1
ATOM 745 O O . LEU A 1 100 ? -5.539 -24.101 28.151 1.00 85.25 100 LEU A O 1
ATOM 749 N N . SER A 1 101 ? -7.423 -25.152 28.777 1.00 90.12 101 SER A N 1
ATOM 750 C CA . SER A 1 101 ? -6.953 -25.611 30.093 1.00 90.12 101 SER A CA 1
ATOM 751 C C . SER A 1 101 ? -6.514 -24.456 31.002 1.00 90.12 101 SER A C 1
ATOM 753 O O . SER A 1 101 ? -5.543 -24.564 31.752 1.00 90.12 101 SER A O 1
ATOM 755 N N . LEU A 1 102 ? -7.227 -23.328 30.931 1.00 86.44 102 LEU A N 1
ATOM 756 C CA . LEU A 1 102 ? -6.944 -22.121 31.703 1.00 86.44 102 LEU A CA 1
ATOM 757 C C . LEU A 1 102 ? -8.118 -21.776 32.623 1.00 86.44 102 LEU A C 1
ATOM 759 O O . LEU A 1 102 ? -9.278 -21.963 32.250 1.00 86.44 102 LEU A O 1
ATOM 763 N N . PRO A 1 103 ? -7.856 -21.224 33.819 1.00 85.81 103 PRO A N 1
ATOM 764 C CA . PRO A 1 103 ? -8.931 -20.712 34.650 1.00 85.81 103 PRO A CA 1
ATOM 765 C C . PRO A 1 103 ? -9.557 -19.479 33.978 1.00 85.81 103 PRO A C 1
ATOM 767 O O . PRO A 1 103 ? -8.845 -18.634 33.434 1.00 85.81 103 PRO A O 1
ATOM 770 N N . GLU A 1 104 ? -10.884 -19.336 34.068 1.00 83.00 104 GLU A N 1
ATOM 771 C CA . GLU A 1 104 ? -11.650 -18.220 33.470 1.00 83.00 104 GLU A CA 1
ATOM 772 C C . GLU A 1 104 ? -11.045 -16.851 33.798 1.00 83.00 104 GLU A C 1
ATOM 774 O O . GLU A 1 104 ? -10.994 -15.960 32.951 1.00 83.00 104 GLU A O 1
ATOM 779 N N . ARG A 1 105 ? -10.507 -16.713 35.018 1.00 82.19 105 ARG A N 1
ATOM 780 C CA . ARG A 1 105 ? -9.914 -15.468 35.506 1.00 82.19 105 ARG A CA 1
ATOM 781 C C . ARG A 1 105 ? -8.620 -15.034 34.795 1.00 82.19 105 ARG A C 1
ATOM 783 O O . ARG A 1 105 ? -8.230 -13.875 34.892 1.00 82.19 105 ARG A O 1
ATOM 790 N N . ASP A 1 106 ? -7.959 -15.956 34.102 1.00 84.38 106 ASP A N 1
ATOM 791 C CA . ASP A 1 106 ? -6.693 -15.705 33.406 1.00 84.38 106 ASP A CA 1
ATOM 792 C C . ASP A 1 106 ? -6.908 -15.457 31.895 1.00 84.38 106 ASP A C 1
ATOM 794 O O . ASP A 1 106 ? -5.943 -15.268 31.142 1.00 84.38 106 ASP A O 1
ATOM 798 N N . CYS A 1 107 ? -8.172 -15.448 31.453 1.00 82.25 107 CYS A N 1
ATOM 799 C CA . CYS A 1 107 ? -8.570 -15.258 30.063 1.00 82.25 107 CYS A CA 1
ATOM 800 C C . CYS A 1 107 ? -8.963 -13.799 29.773 1.00 82.25 107 CYS A C 1
ATOM 802 O O . CYS A 1 107 ? -9.721 -13.172 30.516 1.00 82.25 107 CYS A O 1
ATOM 804 N N . LEU A 1 108 ? -8.476 -13.280 28.646 1.00 85.00 108 LEU A N 1
ATOM 805 C CA . LEU A 1 108 ? -8.892 -12.017 28.041 1.00 85.00 108 LEU A CA 1
ATOM 806 C C . LEU A 1 108 ? -9.890 -12.307 26.917 1.00 85.00 108 LEU A C 1
ATOM 808 O O . LEU A 1 108 ? -9.541 -13.012 25.976 1.00 85.00 108 LEU A O 1
ATOM 812 N N . ALA A 1 109 ? -11.096 -11.745 26.978 1.00 85.19 109 ALA A N 1
ATOM 813 C CA . ALA A 1 109 ? -12.075 -11.850 25.895 1.00 85.19 109 ALA A CA 1
ATOM 814 C C . ALA A 1 109 ? -12.043 -10.605 24.994 1.00 85.19 109 ALA A C 1
ATOM 816 O O . ALA A 1 109 ? -12.134 -9.484 25.489 1.00 85.19 109 ALA A O 1
ATOM 817 N N . LEU A 1 110 ? -11.940 -10.793 23.678 1.00 81.00 110 LEU A N 1
ATOM 818 C CA . LEU A 1 110 ? -12.064 -9.754 22.654 1.00 81.00 1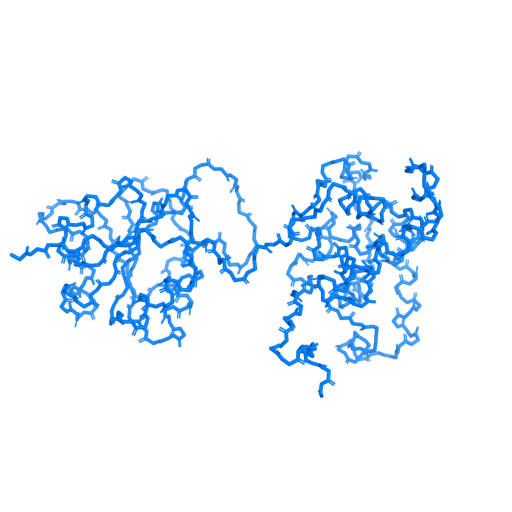10 LEU A CA 1
ATOM 819 C C . LEU A 1 110 ? -13.383 -9.951 21.904 1.00 81.00 110 LEU A C 1
ATOM 821 O O . LEU A 1 110 ? -13.586 -10.999 21.287 1.00 81.00 110 LEU A O 1
ATOM 825 N N . CYS A 1 111 ? -14.275 -8.962 21.954 1.00 78.81 111 CYS A N 1
ATOM 826 C CA . CYS A 1 111 ? -15.604 -9.068 21.346 1.00 78.81 111 CYS A CA 1
ATOM 827 C C . CYS A 1 111 ? -16.120 -7.741 20.763 1.00 78.81 111 CYS A C 1
ATOM 829 O O . CYS A 1 111 ? -15.485 -6.698 20.905 1.00 78.81 111 CYS A O 1
ATOM 831 N N . THR A 1 112 ? -17.273 -7.764 20.087 1.00 73.56 112 THR A N 1
ATOM 832 C CA . THR A 1 112 ? -18.003 -6.529 19.732 1.00 73.56 112 THR A CA 1
ATOM 833 C C . THR A 1 112 ? -18.704 -5.912 20.943 1.00 73.56 112 THR A C 1
ATOM 835 O O . THR A 1 112 ? -18.951 -6.601 21.936 1.00 73.56 112 THR A O 1
ATOM 838 N N . ASP A 1 113 ? -19.120 -4.648 20.813 1.00 72.44 113 ASP A N 1
ATOM 839 C CA . ASP A 1 113 ? -20.030 -3.984 21.756 1.00 72.44 113 ASP A CA 1
ATOM 840 C C . ASP A 1 113 ? -21.316 -4.805 22.039 1.00 72.44 113 ASP A C 1
ATOM 842 O O . ASP A 1 113 ? -21.591 -5.052 23.215 1.00 72.44 113 ASP A O 1
ATOM 846 N N . PRO A 1 114 ? -22.074 -5.327 21.043 1.00 73.75 114 PRO A N 1
ATOM 847 C CA . PRO A 1 114 ? -23.241 -6.177 21.316 1.00 73.75 114 PRO A CA 1
ATOM 848 C C . PRO A 1 114 ? -22.945 -7.487 22.060 1.00 73.75 114 PRO A C 1
ATOM 850 O O . PRO A 1 114 ? -23.822 -8.019 22.734 1.00 73.75 114 PRO A O 1
ATOM 853 N N . GLN A 1 115 ? -21.725 -8.020 21.961 1.00 75.44 115 GLN A N 1
ATOM 854 C CA . GLN A 1 115 ? -21.330 -9.267 22.629 1.00 75.44 115 GLN A CA 1
ATOM 855 C C . GLN A 1 115 ? -20.727 -9.057 24.019 1.00 75.44 115 GLN A C 1
ATOM 857 O O . GLN A 1 115 ? -20.521 -10.031 24.746 1.00 75.44 115 GLN A O 1
ATOM 862 N N . LEU A 1 116 ? -20.461 -7.811 24.413 1.00 79.38 116 LEU A N 1
ATOM 863 C CA . LEU A 1 116 ? -19.898 -7.480 25.719 1.00 79.38 116 LEU A CA 1
ATOM 864 C C . LEU A 1 116 ? -20.702 -8.086 26.891 1.00 79.38 116 LEU A C 1
ATOM 866 O O . LEU A 1 116 ? -20.072 -8.698 27.758 1.00 79.38 116 LEU A O 1
ATOM 870 N N . PRO A 1 117 ? -22.052 -8.029 26.919 1.00 79.94 117 PRO A N 1
ATOM 871 C CA . PRO A 1 117 ? -22.823 -8.647 28.000 1.00 79.94 117 PRO A CA 1
ATOM 872 C C . PRO A 1 117 ? -22.662 -10.173 28.052 1.00 79.94 117 PRO A C 1
ATOM 874 O O . PRO A 1 117 ? -22.591 -10.753 29.135 1.00 79.94 117 PRO A O 1
ATOM 877 N N . LEU A 1 118 ? -22.550 -10.830 26.890 1.00 80.38 118 LEU A N 1
ATOM 878 C CA . LEU A 1 118 ? -22.354 -12.279 26.797 1.00 80.38 118 LEU A CA 1
ATOM 879 C C . LEU A 1 118 ? -20.965 -12.683 27.299 1.00 80.38 118 LEU A C 1
ATOM 881 O O . LEU A 1 118 ? -20.847 -13.636 28.063 1.00 80.38 118 LEU A O 1
ATOM 885 N N . ALA A 1 119 ? -19.918 -11.942 26.934 1.00 80.00 119 ALA A N 1
ATOM 886 C CA . ALA A 1 119 ? -18.561 -12.184 27.424 1.00 80.00 119 ALA A CA 1
ATOM 887 C C . ALA A 1 119 ? -18.463 -12.039 28.950 1.00 80.00 119 ALA A C 1
ATOM 889 O O . ALA A 1 119 ? -17.855 -12.873 29.622 1.00 80.00 119 ALA A O 1
ATOM 890 N N . GLN A 1 120 ? -19.119 -11.017 29.504 1.00 81.38 120 GLN A N 1
ATOM 891 C CA . GLN A 1 120 ? -19.170 -10.779 30.948 1.00 81.38 120 GLN A CA 1
ATOM 892 C C . GLN A 1 120 ? -19.940 -11.880 31.687 1.00 81.38 120 GLN A C 1
ATOM 894 O O . GLN A 1 120 ? -19.458 -12.394 32.696 1.00 81.38 120 GLN A O 1
ATOM 899 N N . ALA A 1 121 ? -21.095 -12.300 31.162 1.00 79.94 121 ALA A N 1
ATOM 900 C CA . ALA A 1 121 ? -21.872 -13.406 31.723 1.00 79.94 121 ALA A CA 1
ATOM 901 C C . ALA A 1 121 ? -21.117 -14.749 31.682 1.00 79.94 121 ALA A C 1
ATOM 903 O O . ALA A 1 121 ? -21.414 -15.652 32.460 1.00 79.94 121 ALA A O 1
ATOM 904 N N . GLY A 1 122 ? -20.132 -14.884 30.788 1.00 74.19 122 GLY A N 1
ATOM 905 C CA . GLY A 1 122 ? -19.296 -16.075 30.641 1.00 74.19 122 GLY A CA 1
ATOM 906 C C . GLY A 1 122 ? -18.179 -16.215 31.670 1.00 74.19 122 GLY A C 1
ATOM 907 O O . GLY A 1 122 ? -17.449 -17.200 31.614 1.00 74.19 122 GLY A O 1
ATOM 908 N N . GLY A 1 123 ? -18.037 -15.258 32.592 1.00 76.56 123 GLY A N 1
ATOM 909 C CA . GLY A 1 123 ? -17.034 -15.307 33.657 1.00 76.56 123 GLY A CA 1
ATOM 910 C C . GLY A 1 123 ? -15.651 -14.785 33.259 1.00 76.56 123 GLY A C 1
ATOM 911 O O . GLY A 1 123 ? -14.736 -14.826 34.080 1.00 76.56 123 GLY A O 1
ATOM 912 N N . CYS A 1 124 ? -15.476 -14.249 32.044 1.00 77.00 124 CYS A N 1
ATOM 913 C CA . CYS A 1 124 ? -14.231 -13.584 31.661 1.00 77.00 124 CYS A CA 1
ATOM 914 C C . CYS A 1 124 ? -14.077 -12.279 32.460 1.00 77.00 124 CYS A C 1
ATOM 916 O O . CYS A 1 124 ? -14.863 -11.348 32.268 1.00 77.00 124 CYS A O 1
ATOM 918 N N . PRO A 1 125 ? -13.068 -12.152 33.341 1.00 73.50 125 PRO A N 1
ATOM 919 C CA . PRO A 1 125 ? -12.939 -10.973 34.193 1.00 73.50 125 PRO A CA 1
ATOM 920 C C . PRO A 1 125 ? -12.402 -9.761 33.436 1.00 73.50 125 PRO A C 1
ATOM 922 O O . PRO A 1 125 ? -12.534 -8.646 33.922 1.00 73.50 125 PRO A O 1
ATOM 925 N N . THR A 1 126 ? -11.754 -9.979 32.286 1.00 79.88 126 THR A N 1
ATOM 926 C CA . THR A 1 126 ? -11.206 -8.925 31.437 1.00 79.88 126 THR A CA 1
ATOM 927 C C . THR A 1 126 ? -11.798 -9.087 30.050 1.00 79.88 126 THR A C 1
ATOM 929 O O . THR A 1 126 ? -11.487 -10.044 29.340 1.00 79.88 126 THR A O 1
ATOM 932 N N . VAL A 1 127 ? -12.653 -8.144 29.668 1.00 80.25 127 VAL A N 1
ATOM 933 C CA . VAL A 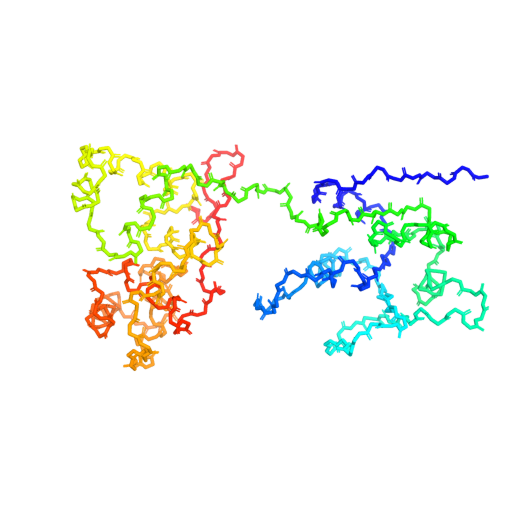1 127 ? -13.245 -8.077 28.334 1.00 80.25 127 VAL A CA 1
ATOM 934 C C . VAL A 1 127 ? -12.804 -6.776 27.685 1.00 80.25 127 VAL A C 1
ATOM 936 O O . VAL A 1 127 ? -12.895 -5.716 28.298 1.00 80.25 127 VAL A O 1
ATOM 939 N N . VAL A 1 128 ? -12.331 -6.853 26.449 1.00 77.44 128 VAL A N 1
ATOM 940 C CA . VAL A 1 128 ? -12.047 -5.699 25.601 1.00 77.44 128 VAL A CA 1
ATOM 941 C C . VAL A 1 128 ? -13.046 -5.739 24.454 1.00 77.44 128 VAL A C 1
ATOM 943 O O . VAL A 1 128 ? -12.963 -6.584 23.561 1.00 77.44 128 VAL A O 1
ATOM 946 N N . ALA A 1 129 ? -14.012 -4.826 24.506 1.00 72.56 129 ALA A N 1
ATOM 947 C CA . ALA A 1 129 ? -14.965 -4.632 23.428 1.00 72.56 129 ALA A CA 1
ATOM 948 C C . ALA A 1 129 ? -14.389 -3.676 22.381 1.00 72.56 129 ALA A C 1
ATOM 950 O O . ALA A 1 129 ? -13.786 -2.650 22.712 1.00 72.56 129 ALA A O 1
ATOM 951 N N . THR A 1 130 ? -14.571 -4.023 21.113 1.00 66.38 130 THR A N 1
ATOM 952 C CA . THR A 1 130 ? -14.253 -3.146 19.993 1.00 66.38 130 THR A CA 1
ATOM 953 C C . THR A 1 130 ? -15.534 -2.457 19.554 1.00 66.38 130 THR A C 1
ATOM 955 O O . THR A 1 130 ? -16.473 -3.109 19.089 1.00 66.38 130 THR A O 1
ATOM 958 N N . LYS A 1 131 ? -15.551 -1.134 19.681 1.00 57.84 131 LYS A N 1
ATOM 959 C CA . LYS A 1 131 ? -16.561 -0.288 19.058 1.00 57.84 131 LYS A CA 1
ATOM 960 C C . LYS A 1 131 ? -16.154 -0.119 17.595 1.00 57.84 131 LYS A C 1
ATOM 962 O O . LYS A 1 131 ? -15.036 0.318 17.334 1.00 57.84 131 LYS A O 1
ATOM 967 N N . ASP A 1 132 ? -16.974 -0.579 16.656 1.00 52.50 132 ASP A N 1
ATOM 968 C CA . ASP A 1 132 ? -16.746 -0.428 15.208 1.00 52.50 132 ASP A CA 1
ATOM 969 C C . ASP A 1 132 ? -15.374 -0.923 14.675 1.00 52.50 132 ASP A C 1
ATOM 971 O O . ASP A 1 132 ? -14.783 -0.313 13.785 1.00 52.50 132 ASP A O 1
ATOM 975 N N . GLY A 1 133 ? -14.819 -2.025 15.203 1.00 49.12 133 GLY A N 1
ATOM 976 C CA . GLY A 1 133 ? -13.546 -2.581 14.702 1.00 49.12 133 GLY A CA 1
ATOM 977 C C . GLY A 1 133 ? -12.281 -1.834 15.166 1.00 49.12 133 GLY A C 1
ATOM 978 O O . GLY A 1 133 ? -11.238 -1.883 14.507 1.00 49.12 133 GLY A O 1
ATOM 979 N N . ALA A 1 134 ? -12.345 -1.164 16.322 1.00 45.00 134 ALA A N 1
ATOM 980 C CA . ALA A 1 134 ? -11.286 -0.339 16.926 1.00 45.00 134 ALA A CA 1
ATOM 981 C C . ALA A 1 134 ? -9.972 -1.046 17.341 1.00 45.00 134 ALA A C 1
ATOM 983 O O . ALA A 1 134 ? -9.162 -0.468 18.059 1.00 45.00 134 ALA A O 1
ATOM 984 N N . LEU A 1 135 ? -9.673 -2.242 16.836 1.00 44.84 135 LEU A N 1
ATOM 985 C CA . LEU A 1 135 ? -8.316 -2.804 16.869 1.00 44.84 135 LEU A CA 1
ATOM 986 C C . LEU A 1 135 ? -7.558 -2.421 15.595 1.00 44.84 135 LEU A C 1
ATOM 988 O O . LEU A 1 135 ? -6.947 -3.238 14.902 1.00 44.84 135 LEU A O 1
ATOM 992 N N . HIS A 1 136 ? -7.629 -1.138 15.267 1.00 41.84 136 HIS A N 1
ATOM 993 C CA . HIS A 1 136 ? -6.560 -0.516 14.510 1.00 41.84 136 HIS A CA 1
ATOM 994 C C . HIS A 1 136 ? -5.357 -0.448 15.435 1.00 41.84 136 HIS A C 1
ATOM 996 O O . HIS A 1 136 ? -5.528 -0.248 16.635 1.00 41.84 136 HIS A O 1
ATOM 1002 N N . GLU A 1 137 ? -4.141 -0.583 14.916 1.00 37.66 137 GLU A N 1
ATOM 1003 C CA . GLU A 1 137 ? -3.029 -0.110 15.717 1.00 37.66 137 GLU A CA 1
ATOM 1004 C C . GLU A 1 137 ? -3.089 1.434 15.810 1.00 37.66 137 GLU A C 1
ATOM 1006 O O . GLU A 1 137 ? -2.920 2.065 14.767 1.00 37.66 137 GLU A O 1
ATOM 1011 N N . PRO A 1 138 ? -3.178 2.127 16.967 1.00 38.78 138 PRO A N 1
ATOM 1012 C CA . PRO A 1 138 ? -2.678 3.486 17.088 1.00 38.78 138 PRO A CA 1
ATOM 1013 C C . PRO A 1 138 ? -1.245 3.363 17.595 1.00 38.78 138 PRO A C 1
ATOM 1015 O O . PRO A 1 138 ? -0.919 3.537 18.769 1.00 38.78 138 PRO A O 1
ATOM 1018 N N . GLY A 1 139 ? -0.389 2.987 16.652 1.00 44.59 139 GLY A N 1
ATOM 1019 C CA . GLY A 1 139 ? 1.055 3.189 16.709 1.00 44.59 139 GLY A CA 1
ATOM 1020 C C . GLY A 1 139 ? 1.518 4.198 15.665 1.00 44.59 139 GLY A C 1
ATOM 1021 O O . GLY A 1 139 ? 2.471 4.936 15.895 1.00 44.59 139 GLY A O 1
ATOM 1022 N N . GLN A 1 140 ? 0.787 4.314 14.560 1.00 43.44 140 GLN A N 1
ATOM 1023 C CA . GLN A 1 140 ? 0.831 5.461 13.676 1.00 43.44 140 GLN A CA 1
ATOM 1024 C C . GLN A 1 140 ? -0.604 5.708 13.243 1.00 43.44 140 GLN A C 1
ATOM 1026 O O . GLN A 1 140 ? -1.199 4.860 12.585 1.00 43.44 140 GLN A O 1
ATOM 1031 N N . SER A 1 141 ? -1.168 6.875 13.567 1.00 46.69 141 SER A N 1
ATOM 1032 C CA . SER A 1 141 ? -2.157 7.427 12.649 1.00 46.69 141 SER A CA 1
ATOM 1033 C C . SER A 1 141 ? -1.511 7.308 11.278 1.00 46.69 141 SER A C 1
ATOM 1035 O O . SER A 1 141 ? -0.397 7.816 11.096 1.00 46.69 141 SER A O 1
ATOM 1037 N N . VAL A 1 142 ? -2.107 6.546 10.354 1.00 52.75 142 VAL A N 1
ATOM 1038 C CA . VAL A 1 142 ? -1.623 6.604 8.979 1.00 52.75 142 VAL A CA 1
ATOM 1039 C C . VAL A 1 142 ? -1.633 8.088 8.666 1.00 52.75 142 VAL A C 1
ATOM 1041 O O . VAL A 1 142 ? -2.703 8.682 8.851 1.00 52.75 142 VAL A O 1
ATOM 1044 N N . PRO A 1 143 ? -0.469 8.730 8.429 1.00 61.41 143 PRO A N 1
ATOM 1045 C CA . PRO A 1 143 ? -0.379 10.166 8.596 1.00 61.41 143 PRO A CA 1
ATOM 1046 C C . PRO A 1 143 ? -1.409 10.763 7.673 1.00 61.41 143 PRO A C 1
ATOM 1048 O O . PRO A 1 143 ? -1.249 10.655 6.458 1.00 61.41 143 PRO A O 1
ATOM 1051 N N . ARG A 1 144 ? -2.501 11.299 8.244 1.00 76.06 144 ARG A N 1
ATOM 1052 C CA . ARG A 1 144 ? -3.589 11.813 7.424 1.00 76.06 144 ARG A CA 1
ATOM 1053 C C . ARG A 1 144 ? -2.914 12.831 6.535 1.00 76.06 144 ARG A C 1
ATOM 1055 O O . ARG A 1 144 ? -2.276 13.766 7.027 1.00 76.06 144 ARG A O 1
ATOM 1062 N N . LEU A 1 145 ? -2.920 12.547 5.238 1.00 89.12 145 LEU A N 1
ATOM 1063 C CA . LEU A 1 145 ? -2.413 13.490 4.273 1.00 89.12 145 LEU A CA 1
ATOM 1064 C C . LEU A 1 145 ? -3.234 14.756 4.501 1.00 89.12 145 LEU A C 1
ATOM 1066 O O . LEU A 1 145 ? -4.460 14.704 4.636 1.00 89.12 145 LEU A O 1
ATOM 1070 N N . THR A 1 146 ? -2.568 15.890 4.640 1.00 91.94 146 THR A N 1
ATOM 1071 C CA . THR A 1 146 ? -3.263 17.167 4.532 1.00 91.94 146 THR A CA 1
ATOM 1072 C C . THR A 1 146 ? -3.904 17.245 3.150 1.00 91.94 146 THR A C 1
ATOM 1074 O O . THR A 1 146 ? -3.507 16.534 2.224 1.00 91.94 146 THR A O 1
ATOM 1077 N N . GLU A 1 147 ? -4.892 18.116 2.985 1.00 91.19 147 GLU A N 1
ATOM 1078 C CA . GLU A 1 147 ? -5.560 18.262 1.691 1.00 91.19 147 GLU A CA 1
ATOM 1079 C C . GLU A 1 147 ? -4.567 18.587 0.564 1.00 91.19 147 GLU A C 1
ATOM 1081 O O . GLU A 1 147 ? -4.603 17.990 -0.509 1.00 91.19 147 GLU A O 1
ATOM 1086 N N . ARG A 1 148 ? -3.574 19.436 0.851 1.00 93.81 148 ARG A N 1
ATOM 1087 C CA . ARG A 1 148 ? -2.502 19.757 -0.098 1.00 93.81 148 ARG A CA 1
ATOM 1088 C C . ARG A 1 148 ? -1.601 18.569 -0.416 1.00 93.81 148 ARG A C 1
ATOM 1090 O O . ARG A 1 148 ? -1.223 18.391 -1.569 1.00 93.81 148 ARG A O 1
ATOM 1097 N N . GLU A 1 149 ? -1.261 17.744 0.570 1.00 95.12 149 GLU A N 1
ATOM 1098 C CA . GLU A 1 149 ? -0.474 16.533 0.317 1.00 95.12 149 GLU A CA 1
ATOM 1099 C C . GLU A 1 149 ? -1.262 15.510 -0.508 1.00 95.12 149 GLU A C 1
ATOM 1101 O O . GLU A 1 149 ? -0.682 14.911 -1.410 1.00 95.12 149 GLU A O 1
ATOM 1106 N N . ARG A 1 150 ? -2.575 15.352 -0.270 1.00 94.56 150 ARG A N 1
ATOM 1107 C CA . ARG A 1 150 ? -3.439 14.504 -1.111 1.00 94.56 150 ARG A CA 1
ATOM 1108 C C . ARG A 1 150 ? -3.434 14.965 -2.561 1.00 94.56 150 ARG A C 1
ATOM 1110 O O . ARG A 1 150 ? -3.212 14.143 -3.443 1.00 94.56 150 ARG A O 1
ATOM 1117 N N . GLN A 1 151 ? -3.615 16.264 -2.798 1.00 95.00 151 GLN A N 1
ATOM 1118 C CA . GLN A 1 151 ? -3.586 16.846 -4.144 1.00 95.00 151 GLN A CA 1
ATOM 1119 C C . GLN A 1 151 ? -2.252 16.566 -4.847 1.00 95.00 151 GLN A C 1
ATOM 1121 O O . GLN A 1 151 ? -2.235 16.114 -5.989 1.00 95.00 151 GLN A O 1
ATOM 1126 N N . ILE A 1 152 ? -1.125 16.749 -4.152 1.00 95.75 152 ILE A N 1
ATOM 1127 C CA . ILE A 1 152 ? 0.208 16.466 -4.706 1.00 95.75 152 ILE A CA 1
ATOM 1128 C C . ILE A 1 152 ? 0.364 14.985 -5.064 1.00 95.75 152 ILE A C 1
ATOM 1130 O O . ILE A 1 152 ? 0.840 14.665 -6.153 1.00 95.75 152 ILE A O 1
ATOM 1134 N N . VAL A 1 153 ? -0.038 14.077 -4.169 1.00 95.94 153 VAL A N 1
ATOM 1135 C CA . VAL A 1 153 ? 0.033 12.630 -4.420 1.00 95.94 153 VAL A CA 1
ATOM 1136 C C . VAL A 1 153 ? -0.870 12.244 -5.593 1.00 95.94 153 VAL A C 1
ATOM 1138 O O . VAL A 1 153 ? -0.423 11.488 -6.448 1.00 95.94 153 VAL A O 1
ATOM 1141 N N . ALA A 1 154 ? -2.076 12.808 -5.703 1.00 95.19 154 ALA A N 1
ATOM 1142 C CA . ALA A 1 154 ? -2.979 12.579 -6.834 1.00 95.19 154 ALA A CA 1
ATOM 1143 C C . ALA A 1 154 ? -2.386 13.074 -8.169 1.00 95.19 154 ALA A C 1
ATOM 1145 O O . ALA A 1 154 ? -2.411 12.353 -9.169 1.00 95.19 154 ALA A O 1
ATOM 1146 N N . HIS A 1 155 ? -1.766 14.260 -8.193 1.00 95.94 155 HIS A N 1
ATOM 1147 C CA . HIS A 1 155 ? -1.058 14.753 -9.380 1.00 95.94 155 HIS A CA 1
ATOM 1148 C C . HIS A 1 155 ? 0.123 13.854 -9.765 1.00 95.94 155 HIS A C 1
ATOM 1150 O O . HIS A 1 155 ? 0.338 13.568 -10.940 1.00 95.94 155 HIS A O 1
ATOM 1156 N N . PHE A 1 156 ? 0.889 13.360 -8.796 1.00 96.31 156 PHE A N 1
ATOM 1157 C CA . PHE A 1 156 ? 1.987 12.440 -9.086 1.00 96.31 156 PHE A CA 1
ATOM 1158 C C . PHE A 1 156 ? 1.503 11.052 -9.518 1.00 96.31 156 PHE A C 1
ATOM 1160 O O . PHE A 1 156 ? 2.135 10.446 -10.382 1.00 96.31 156 PHE A O 1
ATOM 1167 N N . ALA A 1 157 ? 0.382 10.574 -8.975 1.00 95.69 157 ALA A N 1
ATOM 1168 C CA . ALA A 1 157 ? -0.240 9.310 -9.360 1.00 95.69 157 ALA A CA 1
ATOM 1169 C C . ALA A 1 157 ? -0.823 9.344 -10.782 1.00 95.69 157 ALA A C 1
ATOM 1171 O O . ALA A 1 157 ? -0.824 8.316 -11.439 1.00 95.69 157 ALA A O 1
ATOM 1172 N N . THR A 1 158 ? -1.224 10.519 -11.282 1.00 94.69 158 THR A N 1
ATOM 1173 C CA . THR A 1 158 ? -1.588 10.760 -12.700 1.00 94.69 158 THR A CA 1
ATOM 1174 C C . THR A 1 158 ? -0.376 11.018 -13.607 1.00 94.69 158 THR A C 1
ATOM 1176 O O . THR A 1 158 ? -0.504 11.269 -14.804 1.00 94.69 158 THR A O 1
ATOM 1179 N N . GLY A 1 159 ? 0.836 10.987 -13.050 1.00 95.44 159 GLY A N 1
ATOM 1180 C CA . GLY A 1 159 ? 2.075 11.170 -13.795 1.00 95.44 159 GLY A CA 1
ATOM 1181 C C . GLY A 1 159 ? 2.476 12.609 -14.087 1.00 95.44 159 GLY A C 1
ATOM 1182 O O . GLY A 1 159 ? 3.463 12.809 -14.799 1.00 95.44 159 GLY A O 1
ATOM 1183 N N . HIS A 1 160 ? 1.813 13.603 -13.491 1.00 96.25 160 HIS A N 1
ATOM 1184 C CA . HIS A 1 160 ? 2.254 14.990 -13.595 1.00 96.25 160 HIS A CA 1
ATOM 1185 C C . HIS A 1 160 ? 3.670 15.174 -13.030 1.00 96.25 160 HIS A C 1
ATOM 1187 O O . HIS A 1 160 ? 4.068 14.602 -12.008 1.00 96.25 160 HIS A O 1
ATOM 1193 N N . THR A 1 161 ? 4.449 16.028 -13.693 1.00 96.31 161 THR A N 1
ATOM 1194 C CA . THR A 1 161 ? 5.718 16.527 -13.155 1.00 96.31 161 THR A CA 1
ATOM 1195 C C . THR A 1 161 ? 5.457 17.556 -12.052 1.00 96.31 161 THR A C 1
ATOM 1197 O O . THR A 1 161 ? 4.351 18.077 -11.926 1.00 96.31 161 THR A O 1
ATOM 1200 N N . ALA A 1 162 ? 6.479 17.906 -11.263 1.00 95.94 162 ALA A N 1
ATOM 1201 C CA . ALA A 1 162 ? 6.338 18.964 -10.257 1.00 95.94 162 ALA A CA 1
ATOM 1202 C C . ALA A 1 162 ? 5.921 20.308 -10.882 1.00 95.94 162 ALA A C 1
ATOM 1204 O O . ALA A 1 162 ? 5.128 21.027 -10.287 1.00 95.94 162 ALA A O 1
ATOM 1205 N N . ALA A 1 163 ? 6.406 20.612 -12.091 1.00 97.50 163 ALA A N 1
ATOM 1206 C CA . ALA A 1 163 ? 6.025 21.812 -12.829 1.00 97.50 163 ALA A CA 1
ATOM 1207 C C . ALA A 1 163 ? 4.560 21.772 -13.290 1.00 97.50 163 ALA A C 1
ATOM 1209 O O . ALA A 1 163 ? 3.831 22.742 -13.108 1.00 97.50 163 ALA A O 1
ATOM 1210 N N . SER A 1 164 ? 4.105 20.633 -13.818 1.00 97.19 164 SER A N 1
ATOM 1211 C CA . SER A 1 164 ? 2.713 20.478 -14.249 1.00 97.19 164 SER A CA 1
ATOM 1212 C C . SER A 1 164 ? 1.735 20.495 -13.072 1.00 97.19 164 SER A C 1
ATOM 1214 O O . SER A 1 164 ? 0.680 21.116 -13.164 1.00 97.19 164 SER A O 1
ATOM 1216 N N . ALA A 1 165 ? 2.095 19.862 -11.951 1.00 97.00 165 ALA A N 1
ATOM 1217 C CA . ALA A 1 165 ? 1.313 19.915 -10.719 1.00 97.00 165 ALA A CA 1
ATOM 1218 C C . ALA A 1 165 ? 1.246 21.348 -10.169 1.00 97.00 165 ALA A C 1
ATOM 1220 O O . ALA A 1 165 ? 0.175 21.819 -9.808 1.00 97.00 165 ALA A O 1
ATOM 1221 N N . ALA A 1 166 ? 2.372 22.069 -10.163 1.00 97.69 166 ALA A N 1
ATOM 1222 C CA . ALA A 1 166 ? 2.437 23.468 -9.742 1.00 97.69 166 ALA A CA 1
ATOM 1223 C C . ALA A 1 166 ? 1.513 24.363 -10.579 1.00 97.69 166 ALA A C 1
ATOM 1225 O O . ALA A 1 166 ? 0.729 25.126 -10.016 1.00 97.69 166 ALA A O 1
ATOM 1226 N N . HIS A 1 167 ? 1.558 24.208 -11.907 1.00 97.94 167 HIS A N 1
ATOM 1227 C CA . HIS A 1 167 ? 0.679 24.918 -12.831 1.00 97.94 167 HIS A CA 1
ATOM 1228 C C . HIS A 1 167 ? -0.800 24.619 -12.549 1.00 97.94 167 HIS A C 1
ATOM 1230 O O . HIS A 1 167 ? -1.579 25.545 -12.352 1.00 97.94 167 HIS A O 1
ATOM 1236 N N . SER A 1 168 ? -1.169 23.338 -12.427 1.00 97.06 168 SER A N 1
ATOM 1237 C CA . SER A 1 168 ? -2.551 22.931 -12.138 1.00 97.06 168 SER A CA 1
ATOM 1238 C C . SER A 1 168 ? -3.050 23.394 -10.767 1.00 97.06 168 SER A C 1
ATOM 1240 O O . SER A 1 168 ? -4.241 23.636 -10.603 1.00 97.06 168 SER A O 1
ATOM 1242 N N . MET A 1 169 ? -2.164 23.492 -9.775 1.00 96.81 169 MET A N 1
ATOM 1243 C CA . MET A 1 169 ? -2.505 23.904 -8.410 1.00 96.81 169 MET A CA 1
ATOM 1244 C C . MET A 1 169 ? -2.410 25.423 -8.190 1.00 96.81 169 MET A C 1
ATOM 1246 O O . MET A 1 169 ? -2.733 25.885 -7.094 1.00 96.81 169 MET A O 1
ATOM 1250 N N . GLY A 1 170 ? -1.947 26.191 -9.185 1.00 97.38 170 GLY A N 1
ATOM 1251 C CA . GLY A 1 170 ? -1.778 27.644 -9.095 1.00 97.38 170 GLY A CA 1
ATOM 1252 C C . GLY A 1 170 ? -0.714 28.093 -8.085 1.00 97.38 170 GLY A C 1
ATOM 1253 O O . GLY A 1 170 ? -0.880 29.127 -7.443 1.00 97.38 170 GLY A O 1
ATOM 1254 N N . ILE A 1 171 ? 0.359 27.315 -7.895 1.00 97.75 171 ILE A N 1
ATOM 1255 C CA . ILE A 1 171 ? 1.446 27.620 -6.945 1.00 97.75 171 ILE A CA 1
ATOM 1256 C C . ILE A 1 171 ? 2.827 27.458 -7.587 1.00 97.75 171 ILE A C 1
ATOM 1258 O O . ILE A 1 171 ? 2.961 26.908 -8.675 1.00 97.75 171 ILE A O 1
ATOM 1262 N N . ALA A 1 172 ? 3.882 27.935 -6.922 1.00 98.00 172 ALA A N 1
ATOM 1263 C CA . ALA A 1 172 ? 5.242 27.835 -7.445 1.00 98.00 172 ALA A CA 1
ATOM 1264 C C . ALA A 1 172 ? 5.768 26.384 -7.447 1.00 98.00 172 ALA A C 1
ATOM 1266 O O . ALA A 1 172 ? 5.497 25.593 -6.540 1.00 98.00 172 ALA A O 1
ATOM 1267 N N . VAL A 1 173 ? 6.610 26.050 -8.434 1.00 98.38 173 VAL A N 1
ATOM 1268 C CA . VAL A 1 173 ? 7.262 2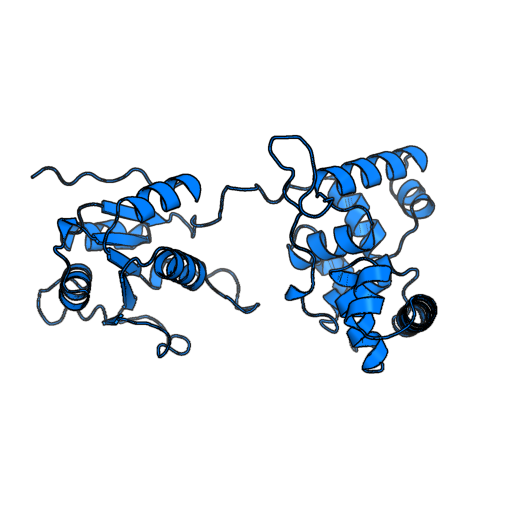4.728 -8.542 1.00 98.38 173 VAL A CA 1
ATOM 1269 C C . VAL A 1 173 ? 8.110 24.412 -7.306 1.00 98.38 173 VAL A C 1
ATOM 1271 O O . VAL A 1 173 ? 8.113 23.278 -6.824 1.00 98.38 173 VAL A O 1
ATOM 1274 N N . SER A 1 174 ? 8.786 25.423 -6.751 1.00 97.62 174 SER A N 1
ATOM 1275 C CA . SER A 1 174 ? 9.554 25.305 -5.507 1.00 97.62 174 SER A CA 1
ATOM 1276 C C . SER A 1 174 ? 8.672 24.894 -4.325 1.00 97.62 174 SER A C 1
ATOM 1278 O O . SER A 1 174 ? 9.070 24.033 -3.543 1.00 97.62 174 SER A O 1
ATOM 1280 N N . THR A 1 175 ? 7.442 25.411 -4.235 1.00 97.19 175 THR A N 1
ATOM 1281 C CA . THR A 1 175 ? 6.471 25.032 -3.200 1.00 97.19 175 THR A CA 1
ATOM 1282 C C . THR A 1 175 ? 6.082 23.558 -3.307 1.00 97.19 175 THR A C 1
ATOM 1284 O O . THR A 1 175 ? 6.096 22.857 -2.296 1.00 97.19 175 THR A O 1
ATOM 1287 N N . ILE A 1 176 ? 5.804 23.054 -4.516 1.00 97.69 176 ILE A N 1
ATOM 1288 C CA . ILE A 1 176 ? 5.529 21.622 -4.739 1.00 97.69 176 ILE A CA 1
ATOM 1289 C C . ILE A 1 176 ? 6.728 20.766 -4.327 1.00 97.69 176 ILE A C 1
ATOM 1291 O O . ILE A 1 176 ? 6.553 19.762 -3.639 1.00 97.69 176 ILE A O 1
ATOM 1295 N N . ALA A 1 177 ? 7.947 21.160 -4.707 1.00 96.25 177 ALA A N 1
ATOM 1296 C CA . ALA A 1 177 ? 9.160 20.428 -4.351 1.00 96.25 177 ALA A CA 1
ATOM 1297 C C . ALA A 1 177 ? 9.370 20.368 -2.828 1.00 96.25 177 ALA A C 1
ATOM 1299 O O . ALA A 1 177 ? 9.646 19.296 -2.287 1.00 96.25 177 ALA A O 1
ATOM 1300 N N . THR A 1 178 ? 9.178 21.486 -2.118 1.00 96.38 178 THR A N 1
ATOM 1301 C CA . THR A 1 178 ? 9.254 21.534 -0.651 1.00 96.38 178 THR A CA 1
ATOM 1302 C C . THR A 1 178 ? 8.175 20.674 0.003 1.00 96.38 178 THR A C 1
ATOM 1304 O O . THR A 1 178 ? 8.483 19.924 0.928 1.00 96.38 178 THR A O 1
ATOM 1307 N N . LEU A 1 179 ? 6.926 20.743 -0.467 1.00 95.88 179 LEU A N 1
ATOM 1308 C CA . LEU A 1 179 ? 5.826 19.938 0.071 1.00 95.88 179 LEU A CA 1
ATOM 1309 C C . LEU A 1 179 ? 6.052 18.441 -0.166 1.00 95.88 179 LEU A C 1
ATOM 1311 O O . LEU A 1 179 ? 5.905 17.658 0.767 1.00 95.88 179 LEU A O 1
ATOM 1315 N N . ALA A 1 180 ? 6.479 18.046 -1.367 1.00 95.81 180 ALA A N 1
ATOM 1316 C CA . ALA A 1 180 ? 6.809 16.660 -1.686 1.00 95.81 180 ALA A CA 1
ATOM 1317 C C . ALA A 1 180 ? 7.978 16.140 -0.835 1.00 95.81 180 ALA A C 1
ATOM 1319 O O . ALA A 1 180 ? 7.896 15.047 -0.287 1.00 95.81 180 ALA A O 1
ATOM 1320 N N . SER A 1 181 ? 9.038 16.935 -0.662 1.00 94.38 181 SER A N 1
ATOM 1321 C CA . SER A 1 181 ? 10.181 16.573 0.187 1.00 94.38 181 SER A CA 1
ATOM 1322 C C . SER A 1 181 ? 9.772 16.379 1.651 1.00 94.38 181 SER A C 1
ATOM 1324 O O . SER A 1 181 ? 10.086 15.356 2.261 1.00 94.38 181 SER A O 1
ATOM 1326 N N . ARG A 1 182 ? 8.982 17.312 2.203 1.00 93.25 182 ARG A N 1
ATOM 1327 C CA . ARG A 1 182 ? 8.426 17.190 3.560 1.00 93.25 182 ARG A CA 1
ATOM 1328 C C . ARG A 1 182 ? 7.529 15.966 3.695 1.00 93.25 182 ARG A C 1
ATOM 1330 O O . ARG A 1 182 ? 7.617 15.276 4.704 1.00 93.25 182 ARG A O 1
ATOM 1337 N N . LEU A 1 183 ? 6.700 15.690 2.691 1.00 93.88 183 LEU A N 1
ATOM 1338 C CA . LEU A 1 183 ? 5.833 14.518 2.652 1.00 93.88 183 LEU A CA 1
ATOM 1339 C C . LEU A 1 183 ? 6.650 13.221 2.675 1.00 93.88 183 LEU A C 1
ATOM 1341 O O . LEU A 1 183 ? 6.405 12.377 3.532 1.00 93.88 183 LEU A O 1
ATOM 1345 N N . HIS A 1 184 ? 7.640 13.086 1.787 1.00 91.19 184 HIS A N 1
ATOM 1346 C CA . HIS A 1 184 ? 8.537 11.929 1.730 1.00 91.19 184 HIS A CA 1
ATOM 1347 C C . HIS A 1 184 ? 9.199 11.696 3.095 1.00 91.19 184 HIS A C 1
ATOM 1349 O O . HIS A 1 184 ? 9.064 10.624 3.682 1.00 91.19 184 HIS A O 1
ATOM 1355 N N . HIS A 1 185 ? 9.806 12.743 3.660 1.00 88.38 185 HIS A N 1
ATOM 1356 C CA . HIS A 1 185 ? 10.475 12.677 4.955 1.00 88.38 185 HIS A CA 1
ATOM 1357 C C . HIS A 1 185 ? 9.507 12.344 6.100 1.00 88.38 185 HIS A C 1
ATOM 1359 O O . HIS A 1 185 ? 9.823 11.539 6.970 1.00 88.38 185 HIS A O 1
ATOM 1365 N N . ARG A 1 186 ? 8.302 12.923 6.115 1.00 88.81 186 ARG A N 1
ATOM 1366 C CA . ARG A 1 186 ? 7.276 12.633 7.133 1.00 88.81 186 ARG A CA 1
ATOM 1367 C C . ARG A 1 186 ? 6.804 11.178 7.072 1.00 88.81 186 ARG A C 1
ATOM 1369 O O . ARG A 1 186 ? 6.535 10.572 8.115 1.00 88.81 186 ARG A O 1
ATOM 1376 N N . LEU A 1 187 ? 6.713 10.627 5.863 1.00 87.94 187 LEU A N 1
ATOM 1377 C CA . LEU A 1 187 ? 6.344 9.237 5.607 1.00 87.94 187 LEU A CA 1
ATOM 1378 C C . LEU A 1 187 ? 7.527 8.258 5.714 1.00 87.94 187 LEU A C 1
ATOM 1380 O O . LEU A 1 187 ? 7.299 7.055 5.707 1.00 87.94 187 LEU A O 1
ATOM 1384 N N . GLY A 1 188 ? 8.760 8.745 5.884 1.00 88.31 188 GLY A N 1
ATOM 1385 C CA . GLY A 1 188 ? 9.955 7.904 6.012 1.00 88.31 188 GLY A CA 1
ATOM 1386 C C . GLY A 1 188 ? 10.431 7.285 4.704 1.00 88.31 188 GLY A C 1
ATOM 1387 O O . GLY A 1 188 ? 11.052 6.223 4.704 1.00 88.31 188 GLY A O 1
ATOM 1388 N N . PHE A 1 189 ? 10.138 7.942 3.585 1.00 90.88 189 PHE A N 1
ATOM 1389 C CA . PHE A 1 189 ? 10.593 7.546 2.262 1.00 90.88 189 PHE A CA 1
ATOM 1390 C C . PHE A 1 189 ? 11.557 8.581 1.697 1.00 90.88 189 PHE A C 1
ATOM 1392 O O . PHE A 1 189 ? 11.470 9.768 1.997 1.00 90.88 189 PHE A O 1
ATOM 1399 N N . ASN A 1 190 ? 12.457 8.119 0.833 1.00 88.19 190 ASN A N 1
ATOM 1400 C CA . ASN A 1 190 ? 13.451 8.974 0.184 1.00 88.19 190 ASN A CA 1
ATOM 1401 C C . ASN A 1 190 ? 13.119 9.236 -1.289 1.00 88.19 190 ASN A C 1
ATOM 1403 O O . ASN A 1 190 ? 13.776 10.051 -1.934 1.00 88.19 190 ASN A O 1
ATOM 1407 N N . ASP A 1 191 ? 12.098 8.566 -1.836 1.00 90.81 191 ASP A N 1
ATOM 1408 C CA . ASP A 1 191 ? 11.691 8.767 -3.219 1.00 90.81 191 ASP A CA 1
ATOM 1409 C C . ASP A 1 191 ? 10.175 8.784 -3.439 1.00 90.81 191 ASP A C 1
ATOM 1411 O O . ASP A 1 191 ? 9.367 8.315 -2.629 1.00 90.81 191 ASP A O 1
ATOM 1415 N N . ARG A 1 192 ? 9.803 9.392 -4.572 1.00 94.56 192 ARG A N 1
ATOM 1416 C CA . ARG A 1 192 ? 8.413 9.601 -4.984 1.00 94.56 192 ARG A CA 1
ATOM 1417 C C . ARG A 1 192 ? 7.687 8.286 -5.250 1.00 94.56 192 ARG A C 1
ATOM 1419 O O . ARG A 1 192 ? 6.512 8.185 -4.932 1.00 94.56 192 ARG A O 1
ATOM 1426 N N . GLY A 1 193 ? 8.366 7.303 -5.839 1.00 94.88 193 GLY A N 1
ATOM 1427 C CA . GLY A 1 193 ? 7.776 6.007 -6.171 1.00 94.88 193 GLY A CA 1
ATOM 1428 C C . GLY A 1 193 ? 7.351 5.253 -4.916 1.00 94.88 193 GLY A C 1
ATOM 1429 O O . GLY A 1 193 ? 6.206 4.828 -4.833 1.00 94.88 193 GLY A O 1
ATOM 1430 N N . HIS A 1 194 ? 8.224 5.187 -3.907 1.00 94.31 194 HIS A N 1
ATOM 1431 C CA . HIS A 1 194 ? 7.903 4.573 -2.610 1.00 94.31 194 HIS A CA 1
ATOM 1432 C C . HIS A 1 194 ? 6.780 5.302 -1.884 1.00 94.31 194 HIS A C 1
ATOM 1434 O O . HIS A 1 194 ? 5.874 4.666 -1.353 1.00 94.31 194 HIS A O 1
ATOM 1440 N N . THR A 1 195 ? 6.805 6.635 -1.915 1.00 94.69 195 THR A N 1
ATOM 1441 C CA . THR A 1 195 ? 5.737 7.439 -1.314 1.00 94.69 195 THR A CA 1
ATOM 1442 C C . THR A 1 195 ? 4.389 7.173 -1.981 1.00 94.69 195 THR A C 1
ATOM 1444 O O . THR A 1 195 ? 3.402 6.943 -1.287 1.00 94.69 195 THR A O 1
ATOM 1447 N N . LEU A 1 196 ? 4.337 7.172 -3.318 1.00 95.25 196 LEU A N 1
ATOM 1448 C CA . LEU A 1 196 ? 3.113 6.858 -4.056 1.00 95.25 196 LEU A CA 1
ATOM 1449 C C . LEU A 1 196 ? 2.634 5.439 -3.769 1.00 95.25 196 LEU A C 1
ATOM 1451 O O . LEU A 1 196 ? 1.454 5.254 -3.490 1.00 95.25 196 LEU A O 1
ATOM 1455 N N . ALA A 1 197 ? 3.542 4.462 -3.802 1.00 94.75 197 ALA A N 1
ATOM 1456 C CA . ALA A 1 197 ? 3.221 3.071 -3.526 1.00 94.75 197 ALA A CA 1
ATOM 1457 C C . ALA A 1 197 ? 2.562 2.908 -2.155 1.00 94.75 197 ALA A C 1
ATOM 1459 O O . ALA A 1 197 ? 1.494 2.314 -2.051 1.00 94.75 197 ALA A O 1
ATOM 1460 N N . HIS A 1 198 ? 3.158 3.511 -1.124 1.00 93.00 198 HIS A N 1
ATOM 1461 C CA . HIS A 1 198 ? 2.608 3.506 0.226 1.00 93.00 198 HIS A CA 1
ATOM 1462 C C . HIS A 1 198 ? 1.237 4.190 0.301 1.00 93.00 198 HIS A C 1
ATOM 1464 O O . HIS A 1 198 ? 0.307 3.644 0.888 1.00 93.00 198 HIS A O 1
ATOM 1470 N N . CYS A 1 199 ? 1.085 5.369 -0.309 1.00 93.50 199 CYS A N 1
ATOM 1471 C CA . CYS A 1 199 ? -0.179 6.103 -0.284 1.00 93.50 199 CYS A CA 1
ATOM 1472 C C . CYS A 1 199 ? -1.312 5.369 -1.011 1.00 93.50 199 CYS A C 1
ATOM 1474 O O . CYS A 1 199 ? -2.439 5.383 -0.526 1.00 93.50 199 CYS A O 1
ATOM 1476 N N . LEU A 1 200 ? -1.028 4.738 -2.153 1.00 93.12 200 LEU A N 1
ATOM 1477 C CA . LEU A 1 200 ? -2.021 4.000 -2.936 1.00 93.12 200 LEU A CA 1
ATOM 1478 C C . LEU A 1 200 ? -2.396 2.681 -2.257 1.00 93.12 200 LEU A C 1
ATOM 1480 O O . LEU A 1 200 ? -3.578 2.439 -2.030 1.00 93.12 200 LEU A O 1
ATOM 1484 N N . ALA A 1 201 ? -1.407 1.873 -1.864 1.00 88.88 201 ALA A N 1
ATOM 1485 C CA . ALA A 1 201 ? -1.650 0.610 -1.165 1.00 88.88 201 ALA A CA 1
ATOM 1486 C C . ALA A 1 201 ? -2.331 0.821 0.199 1.00 88.88 201 ALA A C 1
ATOM 1488 O O . ALA A 1 201 ? -3.143 0.006 0.622 1.00 88.88 201 ALA A O 1
ATOM 1489 N N . GLY A 1 202 ? -2.037 1.940 0.871 1.00 86.31 202 GLY A N 1
ATOM 1490 C CA . GLY A 1 202 ? -2.668 2.332 2.131 1.00 86.31 202 GLY A CA 1
ATOM 1491 C C . GLY A 1 202 ? -4.022 3.036 1.991 1.00 86.31 202 GLY A C 1
ATOM 1492 O O . GLY A 1 202 ? -4.577 3.448 3.007 1.00 86.31 202 GLY A O 1
ATOM 1493 N N . GLY A 1 203 ? -4.540 3.234 0.771 1.00 89.06 203 GLY A N 1
ATOM 1494 C CA . GLY A 1 203 ? -5.822 3.912 0.542 1.00 89.06 203 GLY A CA 1
ATOM 1495 C C . GLY A 1 203 ? -5.861 5.371 1.020 1.00 89.06 203 GLY A C 1
ATOM 1496 O O . GLY A 1 203 ? -6.912 5.866 1.418 1.00 89.06 203 GLY A O 1
ATOM 1497 N N . LEU A 1 204 ? -4.718 6.068 1.022 1.00 89.19 204 LEU A N 1
ATOM 1498 C CA . LEU A 1 204 ? -4.592 7.454 1.508 1.00 89.19 204 LEU A CA 1
ATOM 1499 C C . LEU A 1 204 ? -4.987 8.511 0.486 1.00 89.19 204 LEU A C 1
ATOM 1501 O O . LEU A 1 204 ? -5.107 9.692 0.827 1.00 89.19 204 LEU A O 1
ATOM 1505 N N . VAL A 1 205 ? -5.172 8.087 -0.756 1.00 90.75 205 VAL A N 1
ATOM 1506 C CA . VAL A 1 205 ? -5.667 8.905 -1.853 1.00 90.75 205 VAL A CA 1
ATOM 1507 C C . VAL A 1 205 ? -6.838 8.183 -2.484 1.00 90.75 205 VAL A C 1
ATOM 1509 O O . VAL A 1 205 ? -6.813 6.961 -2.624 1.00 90.75 205 VAL A O 1
ATOM 1512 N N . ASP A 1 206 ? -7.858 8.951 -2.850 1.00 86.31 206 ASP A N 1
ATOM 1513 C CA . ASP A 1 206 ? -8.969 8.428 -3.624 1.00 86.31 206 ASP A CA 1
ATOM 1514 C C . ASP A 1 206 ? -8.471 8.009 -5.012 1.00 86.31 206 ASP A C 1
ATOM 1516 O O . ASP A 1 206 ? -8.008 8.828 -5.809 1.00 86.31 206 ASP A O 1
ATOM 1520 N N . THR A 1 207 ? -8.521 6.707 -5.273 1.00 90.38 207 THR A N 1
ATOM 1521 C CA . THR A 1 207 ? -8.086 6.115 -6.534 1.00 90.38 207 THR A CA 1
ATOM 1522 C C . THR A 1 207 ? -9.217 5.988 -7.542 1.00 90.38 207 THR A C 1
ATOM 1524 O O . THR A 1 207 ? -8.935 5.665 -8.694 1.00 90.38 207 THR A O 1
ATOM 1527 N N . ALA A 1 208 ? -10.474 6.260 -7.169 1.00 88.56 208 ALA A N 1
ATOM 1528 C CA . ALA A 1 208 ? -11.602 6.138 -8.087 1.00 88.56 208 ALA A CA 1
ATOM 1529 C C . ALA A 1 208 ? -11.463 7.057 -9.318 1.00 88.56 208 ALA A C 1
ATOM 1531 O O . ALA A 1 208 ? -11.594 6.545 -10.432 1.00 88.56 208 ALA A O 1
ATOM 1532 N N . PRO A 1 209 ? -11.086 8.348 -9.183 1.00 88.12 209 PRO A N 1
ATOM 1533 C CA . PRO A 1 209 ? -10.858 9.209 -10.344 1.00 88.12 209 PRO A CA 1
ATOM 1534 C C . PRO A 1 209 ? -9.689 8.732 -11.208 1.00 88.12 209 PRO A C 1
ATOM 1536 O O . PRO A 1 209 ? -9.747 8.822 -12.428 1.00 88.12 209 PRO A O 1
ATOM 1539 N N . LEU A 1 210 ? -8.636 8.190 -10.583 1.00 88.62 210 LEU A N 1
ATOM 1540 C CA . LEU A 1 210 ? -7.479 7.656 -11.303 1.00 88.62 210 LEU A CA 1
ATOM 1541 C C . LEU A 1 210 ? -7.887 6.447 -12.144 1.00 88.62 210 LEU A C 1
ATOM 1543 O O . LEU A 1 210 ? -7.617 6.416 -13.340 1.00 88.62 210 LEU A O 1
ATOM 1547 N N . ARG A 1 211 ? -8.594 5.489 -11.535 1.00 91.38 211 ARG A N 1
ATOM 1548 C CA . ARG A 1 211 ? -9.090 4.276 -12.198 1.00 91.38 211 ARG A CA 1
ATOM 1549 C C . ARG A 1 211 ? -10.050 4.594 -13.340 1.00 91.38 211 ARG A C 1
ATOM 1551 O O . ARG A 1 211 ? -9.970 3.941 -14.368 1.00 91.38 211 ARG A O 1
ATOM 1558 N N . ALA A 1 212 ? -10.883 5.624 -13.198 1.00 90.62 212 ALA A N 1
ATOM 1559 C CA . ALA A 1 212 ? -11.791 6.063 -14.258 1.00 90.62 212 ALA A CA 1
ATOM 1560 C C . ALA A 1 212 ? -11.067 6.583 -15.516 1.00 90.62 212 ALA A C 1
ATOM 1562 O O . ALA A 1 212 ? -11.653 6.590 -16.593 1.00 90.62 212 ALA A O 1
ATOM 1563 N N . THR A 1 213 ? -9.807 7.017 -15.395 1.00 89.75 213 THR A N 1
ATOM 1564 C CA . THR A 1 213 ? -8.988 7.449 -16.544 1.00 89.75 213 THR A CA 1
ATOM 1565 C C . THR A 1 213 ? -8.175 6.324 -17.182 1.00 89.75 213 THR A C 1
ATOM 1567 O O . THR A 1 213 ? -7.539 6.547 -18.212 1.00 89.75 213 THR A O 1
ATOM 1570 N N . LEU A 1 214 ? -8.158 5.132 -16.578 1.00 91.00 214 LEU A N 1
ATOM 1571 C CA . LEU A 1 214 ? -7.395 4.004 -17.099 1.00 91.00 214 LEU A CA 1
ATOM 1572 C C . LEU A 1 214 ? -8.177 3.284 -18.204 1.00 91.00 214 LEU A C 1
ATOM 1574 O O . LEU A 1 214 ? -9.392 3.132 -18.076 1.00 91.00 214 LEU A O 1
ATOM 1578 N N . PRO A 1 215 ? -7.512 2.808 -19.273 1.00 91.69 215 PRO A N 1
ATOM 1579 C CA . PRO A 1 215 ? -8.125 1.857 -20.190 1.00 91.69 215 PRO A CA 1
ATOM 1580 C C . PRO A 1 215 ? -8.629 0.615 -19.443 1.00 91.69 215 PRO A C 1
ATOM 1582 O O . PRO A 1 215 ? -8.014 0.163 -18.477 1.00 91.69 215 PRO A O 1
ATOM 1585 N N . GLU A 1 216 ? -9.738 0.050 -19.926 1.00 90.12 216 GLU A N 1
ATOM 1586 C CA . GLU A 1 216 ? -10.398 -1.107 -19.302 1.00 90.12 216 GLU A CA 1
ATOM 1587 C C . GLU A 1 216 ? -9.487 -2.335 -19.217 1.00 90.12 216 GLU A C 1
ATOM 1589 O O . GLU A 1 216 ? -9.572 -3.109 -18.264 1.00 90.12 216 GLU A O 1
ATOM 1594 N N . GLN A 1 217 ? -8.602 -2.508 -20.202 1.00 91.56 217 GLN A N 1
ATOM 1595 C CA . GLN A 1 217 ? -7.703 -3.649 -20.263 1.00 91.56 217 GLN A CA 1
ATOM 1596 C C . GLN A 1 217 ? -6.266 -3.229 -19.920 1.00 91.56 217 GLN A C 1
ATOM 1598 O O . GLN A 1 217 ? -5.704 -2.361 -20.598 1.00 91.56 217 GLN A O 1
ATOM 1603 N N . PRO A 1 218 ? -5.642 -3.840 -18.893 1.00 92.69 218 PRO A N 1
ATOM 1604 C CA . PRO A 1 218 ? -4.261 -3.546 -18.550 1.00 92.69 218 PRO A CA 1
ATOM 1605 C C . PRO A 1 218 ? -3.324 -3.996 -19.679 1.00 92.69 218 PRO A C 1
ATOM 1607 O O . PRO A 1 218 ? -3.531 -5.062 -20.271 1.00 92.69 218 PRO A O 1
ATOM 1610 N N . PRO A 1 219 ? -2.262 -3.232 -19.976 1.00 94.88 219 PRO A N 1
ATOM 1611 C CA . PRO A 1 219 ? -1.261 -3.661 -20.939 1.00 94.88 219 PRO A CA 1
ATOM 1612 C C . PRO A 1 219 ? -0.521 -4.895 -20.414 1.00 94.88 219 PRO A C 1
ATOM 1614 O O . PRO A 1 219 ? -0.160 -4.979 -19.238 1.00 94.88 219 PRO A O 1
ATOM 1617 N N . VAL A 1 220 ? -0.257 -5.850 -21.304 1.00 96.56 220 VAL A N 1
ATOM 1618 C CA . VAL A 1 220 ? 0.495 -7.060 -20.963 1.00 96.56 220 VAL A CA 1
ATOM 1619 C C . VAL A 1 220 ? 1.975 -6.706 -20.840 1.00 96.56 220 VAL A C 1
ATOM 1621 O O . VAL A 1 220 ? 2.609 -6.289 -21.810 1.00 96.56 220 VAL A O 1
ATOM 1624 N N . LEU A 1 221 ? 2.535 -6.882 -19.644 1.00 97.12 221 LEU A N 1
ATOM 1625 C CA . LEU A 1 221 ? 3.961 -6.692 -19.397 1.00 97.12 221 LEU A CA 1
ATOM 1626 C C . LEU A 1 221 ? 4.694 -8.042 -19.378 1.00 97.12 221 LEU A C 1
ATOM 1628 O O . LEU A 1 221 ? 4.206 -8.990 -18.764 1.00 97.12 221 LEU A O 1
ATOM 1632 N N . PRO A 1 222 ? 5.896 -8.135 -19.976 1.00 98.00 222 PRO A N 1
ATOM 1633 C CA . PRO A 1 222 ? 6.800 -9.259 -19.766 1.00 98.00 222 PRO A CA 1
ATOM 1634 C C . PRO A 1 222 ? 7.056 -9.524 -18.279 1.00 98.00 222 PRO A C 1
ATOM 1636 O O . PRO A 1 222 ? 7.210 -8.589 -17.490 1.00 98.00 222 PRO A O 1
ATOM 1639 N N . GLU A 1 223 ? 7.207 -10.793 -17.904 1.00 97.75 223 GLU A N 1
ATOM 1640 C CA . GLU A 1 223 ? 7.396 -11.217 -16.509 1.00 97.75 223 GLU A CA 1
ATOM 1641 C C . GLU A 1 223 ? 8.552 -10.482 -15.809 1.00 97.75 223 GLU A C 1
ATOM 1643 O O . GLU A 1 223 ? 8.426 -10.031 -14.670 1.00 97.75 223 GLU A O 1
ATOM 1648 N N . ILE A 1 224 ? 9.670 -10.268 -16.512 1.00 97.69 224 ILE A N 1
ATOM 1649 C CA . ILE A 1 224 ? 10.813 -9.526 -15.967 1.00 97.69 224 ILE A CA 1
ATOM 1650 C C . ILE A 1 224 ? 10.479 -8.058 -15.658 1.00 97.69 224 ILE A C 1
ATOM 1652 O O . ILE A 1 224 ? 11.000 -7.504 -14.689 1.00 97.69 224 ILE A O 1
ATOM 1656 N N . GLN A 1 225 ? 9.596 -7.429 -16.442 1.00 98.38 225 GLN A N 1
ATOM 1657 C CA . GLN A 1 225 ? 9.120 -6.068 -16.187 1.00 98.38 225 GLN A CA 1
ATOM 1658 C C . GLN A 1 225 ? 8.231 -6.040 -14.946 1.00 98.38 225 GLN A C 1
ATOM 1660 O O . GLN A 1 225 ? 8.466 -5.207 -14.073 1.00 98.38 225 GLN A O 1
ATOM 1665 N N . VAL A 1 226 ? 7.287 -6.982 -14.824 1.00 98.06 226 VAL A N 1
ATOM 1666 C CA . VAL A 1 226 ? 6.428 -7.124 -13.635 1.00 98.06 226 VAL A CA 1
ATOM 1667 C C . VAL A 1 226 ? 7.281 -7.329 -12.386 1.00 98.06 226 VAL A C 1
ATOM 1669 O O . VAL A 1 226 ? 7.168 -6.571 -11.426 1.00 98.06 226 VAL A O 1
ATOM 1672 N N . ARG A 1 227 ? 8.218 -8.285 -12.414 1.00 97.75 227 ARG A N 1
ATOM 1673 C CA . ARG A 1 227 ? 9.103 -8.588 -11.281 1.00 97.75 227 ARG A CA 1
ATOM 1674 C C . ARG A 1 227 ? 9.928 -7.377 -10.850 1.00 97.75 227 ARG A C 1
ATOM 1676 O O . ARG A 1 227 ? 10.005 -7.078 -9.659 1.00 97.75 227 ARG A O 1
ATOM 1683 N N . LEU A 1 228 ? 10.551 -6.669 -11.794 1.00 98.00 228 LEU A N 1
ATOM 1684 C CA . LEU A 1 228 ? 11.364 -5.494 -11.470 1.00 98.00 228 LEU A CA 1
ATOM 1685 C C . LEU A 1 228 ? 10.523 -4.295 -11.026 1.00 98.00 228 LEU A C 1
ATOM 1687 O O . LEU A 1 228 ? 10.976 -3.546 -10.162 1.00 98.00 228 LEU A O 1
ATOM 1691 N N . LEU A 1 229 ? 9.311 -4.126 -11.558 1.00 97.75 229 LEU A N 1
ATOM 1692 C CA . LEU A 1 229 ? 8.375 -3.096 -11.110 1.00 97.75 229 LEU A CA 1
ATOM 1693 C C . LEU A 1 229 ? 7.907 -3.370 -9.673 1.00 97.75 229 LEU A C 1
ATOM 1695 O O . LEU A 1 229 ? 7.952 -2.468 -8.837 1.00 97.75 229 LEU A O 1
ATOM 1699 N N . THR A 1 230 ? 7.576 -4.623 -9.350 1.00 97.00 230 THR A N 1
ATOM 1700 C CA . THR A 1 230 ? 7.249 -5.073 -7.988 1.00 97.00 230 THR A CA 1
ATOM 1701 C C . THR A 1 230 ? 8.398 -4.806 -7.019 1.00 97.00 230 THR A C 1
ATOM 1703 O O . THR A 1 230 ? 8.206 -4.175 -5.983 1.00 97.00 230 THR A O 1
ATOM 1706 N N . LEU A 1 231 ? 9.630 -5.185 -7.370 1.00 95.81 231 LEU A N 1
ATOM 1707 C CA . LEU A 1 231 ? 10.795 -4.917 -6.520 1.00 95.81 231 LEU A CA 1
ATOM 1708 C C . LEU A 1 231 ? 11.076 -3.417 -6.363 1.00 95.81 231 LEU A C 1
ATOM 1710 O O . LEU A 1 231 ? 11.416 -2.969 -5.270 1.00 95.81 231 LEU A O 1
ATOM 1714 N N . ALA A 1 232 ? 10.923 -2.627 -7.428 1.00 95.31 232 ALA A N 1
ATOM 1715 C CA . ALA A 1 232 ? 11.106 -1.176 -7.380 1.00 95.31 232 ALA A CA 1
ATOM 1716 C C . ALA A 1 232 ? 10.022 -0.460 -6.557 1.00 95.31 232 ALA A C 1
ATOM 1718 O O . ALA A 1 232 ? 10.244 0.668 -6.112 1.00 95.31 232 ALA A O 1
ATOM 1719 N N . THR A 1 233 ? 8.878 -1.112 -6.339 1.00 94.62 233 THR A N 1
ATOM 1720 C CA . THR A 1 233 ? 7.791 -0.613 -5.491 1.00 94.62 233 THR A CA 1
ATOM 1721 C C . THR A 1 233 ? 8.195 -0.645 -4.016 1.00 94.62 233 THR A C 1
ATOM 1723 O O . THR A 1 233 ? 7.965 0.339 -3.323 1.00 94.62 233 THR A O 1
ATOM 1726 N N . GLY A 1 234 ? 8.875 -1.700 -3.553 1.00 91.06 234 GLY A N 1
ATOM 1727 C CA . GLY A 1 234 ? 9.304 -1.842 -2.152 1.00 91.06 234 GLY A CA 1
ATOM 1728 C C . GLY A 1 234 ? 10.760 -1.454 -1.861 1.00 91.06 234 GLY A C 1
ATOM 1729 O O . GLY A 1 234 ? 11.140 -1.264 -0.703 1.00 91.06 234 GLY A O 1
ATOM 1730 N N . HIS A 1 235 ? 11.608 -1.340 -2.888 1.00 91.94 235 HIS A N 1
ATOM 1731 C CA . HIS A 1 235 ? 13.055 -1.188 -2.721 1.00 91.94 235 HIS A CA 1
ATOM 1732 C C . HIS A 1 235 ? 13.660 -0.115 -3.631 1.00 91.94 235 HIS A C 1
ATOM 1734 O O . HIS A 1 235 ? 13.132 0.222 -4.690 1.00 91.94 235 HIS A O 1
ATOM 1740 N N . ASN A 1 236 ? 14.816 0.425 -3.230 1.00 92.75 236 ASN A N 1
ATOM 1741 C CA . ASN A 1 236 ? 15.617 1.266 -4.122 1.00 92.75 236 ASN A CA 1
ATOM 1742 C C . ASN A 1 236 ? 16.210 0.429 -5.276 1.00 92.75 236 ASN A C 1
ATOM 1744 O O . ASN A 1 236 ? 16.283 -0.797 -5.193 1.00 92.75 236 ASN A O 1
ATOM 1748 N N . LEU A 1 237 ? 16.667 1.084 -6.349 1.00 94.81 237 LEU A N 1
ATOM 1749 C CA . LEU A 1 237 ? 17.127 0.386 -7.561 1.00 94.81 237 LEU A CA 1
ATOM 1750 C C . LEU A 1 237 ? 18.324 -0.541 -7.319 1.00 94.81 237 LEU A C 1
ATOM 1752 O O . LEU A 1 237 ? 18.412 -1.590 -7.949 1.00 94.81 237 LEU A O 1
ATOM 1756 N N . THR A 1 238 ? 19.230 -0.178 -6.411 1.00 95.38 238 THR A N 1
ATOM 1757 C CA . THR A 1 238 ? 20.399 -1.000 -6.073 1.00 95.38 238 THR A CA 1
ATOM 1758 C C . THR A 1 238 ? 19.978 -2.288 -5.372 1.00 95.38 238 THR A C 1
ATOM 1760 O O . THR A 1 238 ? 20.428 -3.374 -5.734 1.00 95.38 238 THR A O 1
ATOM 1763 N N . LYS A 1 239 ? 19.061 -2.191 -4.405 1.00 93.62 239 LYS A N 1
ATOM 1764 C CA . LYS A 1 239 ? 18.527 -3.351 -3.691 1.00 93.62 239 LYS A CA 1
ATOM 1765 C C . LYS A 1 239 ? 17.627 -4.196 -4.592 1.00 93.62 239 LYS A C 1
ATOM 1767 O O . LYS A 1 239 ? 17.749 -5.413 -4.561 1.00 93.62 239 LYS A O 1
ATOM 1772 N N . ALA A 1 240 ? 16.803 -3.576 -5.438 1.00 94.88 240 ALA A N 1
ATOM 1773 C CA . ALA A 1 240 ? 16.005 -4.277 -6.442 1.00 94.88 240 ALA A CA 1
ATOM 1774 C C . ALA A 1 240 ? 16.890 -5.066 -7.422 1.00 94.88 240 ALA A C 1
ATOM 1776 O O . ALA A 1 240 ? 16.608 -6.227 -7.690 1.00 94.88 240 ALA A O 1
ATOM 1777 N N . ALA A 1 241 ? 17.995 -4.477 -7.892 1.00 97.12 241 ALA A N 1
ATOM 1778 C CA . ALA A 1 241 ? 18.985 -5.149 -8.737 1.00 97.12 241 ALA A CA 1
ATOM 1779 C C . ALA A 1 241 ? 19.611 -6.366 -8.039 1.00 97.12 241 ALA A C 1
ATOM 1781 O O . ALA A 1 241 ? 19.635 -7.460 -8.600 1.00 97.12 241 ALA A O 1
ATOM 1782 N N . SER A 1 242 ? 20.038 -6.191 -6.783 1.00 97.25 242 SER A N 1
ATOM 1783 C CA . SER A 1 242 ? 20.578 -7.274 -5.954 1.00 97.25 242 SER A CA 1
ATOM 1784 C C . SER A 1 242 ? 19.569 -8.410 -5.745 1.00 97.25 242 SER A C 1
ATOM 1786 O O . SER A 1 242 ? 19.928 -9.567 -5.926 1.00 97.25 242 SER A O 1
ATOM 1788 N N . LEU A 1 243 ? 18.308 -8.096 -5.429 1.00 95.44 243 LEU A N 1
ATOM 1789 C CA . LEU A 1 243 ? 17.240 -9.090 -5.242 1.00 95.44 243 LEU A CA 1
ATOM 1790 C C . LEU A 1 243 ? 16.833 -9.782 -6.550 1.00 95.44 243 LEU A C 1
ATOM 1792 O O . LEU A 1 243 ? 16.421 -10.940 -6.549 1.00 95.44 243 LEU A O 1
ATOM 1796 N N . ALA A 1 244 ? 16.936 -9.078 -7.674 1.00 96.75 244 ALA A N 1
ATOM 1797 C CA . ALA A 1 244 ? 16.630 -9.626 -8.986 1.00 96.75 244 ALA A CA 1
ATOM 1798 C C . ALA A 1 244 ? 17.769 -10.477 -9.569 1.00 96.75 244 ALA A C 1
ATOM 1800 O O . ALA A 1 244 ? 17.515 -11.264 -10.480 1.00 96.75 244 ALA A O 1
ATOM 1801 N N . GLY A 1 245 ? 18.996 -10.327 -9.057 1.00 97.56 245 GLY A N 1
ATOM 1802 C CA . GLY A 1 245 ? 20.191 -10.968 -9.607 1.00 97.56 245 GLY A CA 1
ATOM 1803 C C . GLY A 1 245 ? 20.638 -10.364 -10.942 1.00 97.56 245 GLY A C 1
ATOM 1804 O O . GLY A 1 245 ? 21.199 -11.072 -11.771 1.00 97.56 245 GLY A O 1
ATOM 1805 N N . VAL A 1 246 ? 20.371 -9.073 -11.184 1.00 98.12 246 VAL A N 1
ATOM 1806 C CA . VAL A 1 246 ? 20.726 -8.389 -12.442 1.00 98.12 246 VAL A CA 1
ATOM 1807 C C . VAL A 1 246 ? 21.456 -7.067 -12.180 1.00 98.12 246 VAL A C 1
ATOM 1809 O O . VAL A 1 246 ? 21.268 -6.461 -11.126 1.00 98.12 246 VAL A O 1
ATOM 1812 N N . PRO A 1 247 ? 22.263 -6.553 -13.125 1.00 98.19 247 PRO A N 1
ATOM 1813 C CA . PRO A 1 247 ? 22.919 -5.257 -12.971 1.00 98.19 247 PRO A CA 1
ATOM 1814 C C . PRO A 1 247 ? 21.929 -4.091 -12.826 1.00 98.19 247 PRO A C 1
ATOM 1816 O O . PRO A 1 247 ? 20.890 -4.047 -13.486 1.00 98.19 247 PRO A O 1
ATOM 1819 N N . VAL A 1 248 ? 22.299 -3.061 -12.053 1.00 98.00 248 VAL A N 1
ATOM 1820 C CA . VAL A 1 248 ? 21.481 -1.840 -11.871 1.00 98.00 248 VAL A CA 1
ATOM 1821 C C . VAL A 1 248 ? 21.150 -1.163 -13.207 1.00 98.00 248 VAL A C 1
ATOM 1823 O O . VAL A 1 248 ? 20.052 -0.633 -13.381 1.00 98.00 248 VAL A O 1
ATOM 1826 N N . LYS A 1 249 ? 22.077 -1.196 -14.175 1.00 97.88 249 LYS A N 1
ATOM 1827 C CA . LYS A 1 249 ? 21.848 -0.673 -15.532 1.00 97.88 249 LYS A CA 1
ATOM 1828 C C . LYS A 1 249 ? 20.701 -1.413 -16.229 1.00 97.88 249 LYS A C 1
ATOM 1830 O O . LYS A 1 249 ? 19.834 -0.758 -16.795 1.00 97.88 249 LYS A O 1
ATOM 1835 N N . THR A 1 250 ? 20.657 -2.740 -16.114 1.00 98.19 250 THR A N 1
ATOM 1836 C CA . THR A 1 250 ? 19.573 -3.574 -16.648 1.00 98.19 250 THR A CA 1
ATOM 1837 C C . THR A 1 250 ? 18.243 -3.230 -15.992 1.00 98.19 250 THR A C 1
ATOM 1839 O O . THR A 1 250 ? 17.263 -3.031 -16.701 1.00 98.19 250 THR A O 1
ATOM 1842 N N . VAL A 1 251 ? 18.209 -3.049 -14.664 1.00 97.94 251 VAL A N 1
ATOM 1843 C CA . VAL A 1 251 ? 16.984 -2.617 -13.966 1.00 97.94 251 VAL A CA 1
ATOM 1844 C C . VAL A 1 251 ? 16.464 -1.292 -14.519 1.00 97.94 251 VAL A C 1
ATOM 1846 O O . VAL A 1 251 ? 15.274 -1.166 -14.787 1.00 97.94 251 VAL A O 1
ATOM 1849 N N . LYS A 1 252 ? 17.343 -0.305 -14.730 1.00 97.81 252 LYS A N 1
ATOM 1850 C CA . LYS A 1 252 ? 16.951 0.994 -15.300 1.00 97.81 252 LYS A CA 1
ATOM 1851 C C . LYS A 1 252 ? 16.366 0.853 -16.705 1.00 97.81 252 LYS A C 1
ATOM 1853 O O . LYS A 1 252 ? 15.333 1.458 -16.969 1.00 97.81 252 LYS A O 1
ATOM 1858 N N . THR A 1 253 ? 17.001 0.064 -17.574 1.00 98.44 253 THR A N 1
ATOM 1859 C CA . THR A 1 253 ? 16.506 -0.182 -18.937 1.00 98.44 253 THR A CA 1
ATOM 1860 C C . THR A 1 253 ? 15.138 -0.858 -18.910 1.00 98.44 253 THR A C 1
ATOM 1862 O O . THR A 1 253 ? 14.193 -0.325 -19.481 1.00 98.44 253 THR A O 1
ATOM 1865 N N . VAL A 1 254 ? 14.993 -1.955 -18.160 1.00 98.19 254 VAL A N 1
ATOM 1866 C CA . VAL A 1 254 ? 13.733 -2.713 -18.101 1.00 98.19 254 VAL A CA 1
ATOM 1867 C C . VAL A 1 254 ? 12.604 -1.892 -17.469 1.00 98.19 254 VAL A C 1
ATOM 1869 O O . VAL A 1 254 ? 11.474 -1.945 -17.943 1.00 98.19 254 VAL A O 1
ATOM 1872 N N . LEU A 1 255 ? 12.881 -1.083 -16.439 1.00 97.94 255 LEU A N 1
ATOM 1873 C CA . LEU A 1 255 ? 11.875 -0.178 -15.872 1.00 97.94 255 LEU A CA 1
ATOM 1874 C C . LEU A 1 255 ? 11.500 0.958 -16.830 1.00 97.94 255 LEU A C 1
ATOM 1876 O O . LEU A 1 255 ? 10.356 1.410 -16.804 1.00 97.94 255 LEU A O 1
ATOM 1880 N N . ALA A 1 256 ? 12.427 1.431 -17.668 1.00 98.06 256 ALA A N 1
ATOM 1881 C CA . ALA A 1 256 ? 12.112 2.400 -18.715 1.00 98.06 256 ALA A CA 1
ATOM 1882 C C . ALA A 1 256 ? 11.210 1.779 -19.796 1.00 98.06 256 ALA A C 1
ATOM 1884 O O . ALA A 1 256 ? 10.256 2.426 -20.225 1.00 98.06 256 ALA A O 1
ATOM 1885 N N . ASP A 1 257 ? 11.454 0.521 -20.176 1.00 98.19 257 ASP A N 1
ATOM 1886 C CA . ASP A 1 257 ? 10.570 -0.239 -21.069 1.00 98.19 257 ASP A CA 1
ATOM 1887 C C . ASP A 1 257 ? 9.185 -0.449 -20.450 1.00 98.19 257 ASP A C 1
ATOM 1889 O O . ASP A 1 257 ? 8.182 -0.144 -21.086 1.00 98.19 257 ASP A O 1
ATOM 1893 N N . ALA A 1 258 ? 9.120 -0.873 -19.184 1.00 97.81 258 ALA A N 1
ATOM 1894 C CA . ALA A 1 258 ? 7.861 -1.028 -18.455 1.00 97.81 258 ALA A CA 1
ATOM 1895 C C . ALA A 1 258 ? 7.079 0.293 -18.381 1.00 97.81 258 ALA A C 1
ATOM 1897 O O . ALA A 1 258 ? 5.869 0.316 -18.577 1.00 97.81 258 ALA A O 1
ATOM 1898 N N . THR A 1 259 ? 7.780 1.409 -18.152 1.00 97.94 259 THR A N 1
ATOM 1899 C CA . THR A 1 259 ? 7.190 2.756 -18.137 1.00 97.94 259 THR A CA 1
ATOM 1900 C C . THR A 1 259 ? 6.560 3.095 -19.493 1.00 97.94 259 THR A C 1
ATOM 1902 O O . THR A 1 259 ? 5.431 3.574 -19.526 1.00 97.94 259 THR A O 1
ATOM 1905 N N . ARG A 1 260 ? 7.237 2.792 -20.610 1.00 97.69 260 ARG A N 1
ATOM 1906 C CA . ARG A 1 260 ? 6.682 2.980 -21.962 1.00 97.69 260 ARG A CA 1
ATOM 1907 C C . ARG A 1 260 ? 5.485 2.073 -22.238 1.00 97.69 260 ARG A C 1
ATOM 1909 O O . ARG A 1 260 ? 4.469 2.563 -22.710 1.00 97.69 260 ARG A O 1
ATOM 1916 N N . ASN A 1 261 ? 5.584 0.788 -21.904 1.00 97.31 261 ASN A N 1
ATOM 1917 C CA . ASN A 1 261 ? 4.515 -0.190 -22.133 1.00 97.31 261 ASN A CA 1
ATOM 1918 C C . ASN A 1 261 ? 3.251 0.122 -21.317 1.00 97.31 261 ASN A C 1
ATOM 1920 O O . ASN A 1 261 ? 2.141 -0.103 -21.784 1.00 97.31 261 ASN A O 1
ATOM 1924 N N . LEU A 1 262 ? 3.413 0.701 -20.123 1.00 96.69 262 LEU A N 1
ATOM 1925 C CA . LEU A 1 262 ? 2.310 1.202 -19.299 1.00 96.69 262 LEU A CA 1
ATOM 1926 C C . LEU A 1 262 ? 1.758 2.557 -19.767 1.00 96.69 262 LEU A C 1
ATOM 1928 O O . LEU A 1 262 ? 0.835 3.071 -19.145 1.00 96.69 262 LEU A O 1
ATOM 1932 N N . SER A 1 263 ? 2.330 3.172 -20.809 1.00 96.06 263 SER A N 1
ATOM 1933 C CA . SER A 1 263 ? 2.061 4.569 -21.192 1.00 96.06 263 SER A CA 1
ATOM 1934 C C . SER A 1 263 ? 2.236 5.552 -20.024 1.00 96.06 263 SER A C 1
ATOM 1936 O O . SER A 1 263 ? 1.573 6.584 -19.925 1.00 96.06 263 SER A O 1
ATOM 1938 N N . ALA A 1 264 ? 3.150 5.237 -19.105 1.00 96.31 264 ALA A N 1
ATOM 1939 C CA . ALA A 1 264 ? 3.437 6.064 -17.952 1.00 96.31 264 ALA A CA 1
ATOM 1940 C C . ALA A 1 264 ? 4.422 7.184 -18.313 1.00 96.31 264 ALA A C 1
ATOM 1942 O O . ALA A 1 264 ? 5.496 6.955 -18.857 1.00 96.31 264 ALA A O 1
ATOM 1943 N N . HIS A 1 265 ? 4.112 8.411 -17.905 1.00 95.94 265 HIS A N 1
ATOM 1944 C CA . HIS A 1 265 ? 5.017 9.558 -18.042 1.00 95.94 265 HIS A CA 1
ATOM 1945 C C . HIS A 1 265 ? 6.371 9.419 -17.321 1.00 95.94 265 HIS A C 1
ATOM 1947 O O . HIS A 1 265 ? 7.349 10.060 -17.701 1.00 95.94 265 HIS A O 1
ATOM 1953 N N . ASN A 1 266 ? 6.443 8.652 -16.229 1.00 96.06 266 ASN A N 1
ATOM 1954 C CA . ASN A 1 266 ? 7.667 8.460 -15.449 1.00 96.06 266 ASN A CA 1
ATOM 1955 C C . ASN A 1 266 ? 7.572 7.209 -14.559 1.00 96.06 266 ASN A C 1
ATOM 1957 O O . ASN A 1 266 ? 6.498 6.637 -14.394 1.00 96.06 266 ASN A O 1
ATOM 1961 N N . ARG A 1 267 ? 8.685 6.822 -13.918 1.00 96.19 267 ARG A N 1
ATOM 1962 C CA . ARG A 1 267 ? 8.755 5.642 -13.032 1.00 96.19 267 ARG A CA 1
ATOM 1963 C C . ARG A 1 267 ? 7.707 5.648 -11.914 1.00 96.19 267 ARG A C 1
ATOM 1965 O O . ARG A 1 267 ? 7.153 4.606 -11.596 1.00 96.19 267 ARG A O 1
ATOM 1972 N N . ALA A 1 268 ? 7.470 6.795 -11.277 1.00 95.75 268 ALA A N 1
ATOM 1973 C CA . ALA A 1 268 ? 6.526 6.878 -10.163 1.00 95.75 268 ALA A CA 1
ATOM 1974 C C . ALA A 1 268 ? 5.085 6.658 -10.652 1.00 95.75 268 ALA A C 1
ATOM 1976 O O . ALA A 1 268 ? 4.328 5.931 -10.016 1.00 95.75 268 ALA A O 1
ATOM 1977 N N . HIS A 1 269 ? 4.753 7.203 -11.825 1.00 96.81 269 HIS A N 1
ATOM 1978 C CA . HIS A 1 269 ? 3.495 6.922 -12.509 1.00 96.81 269 HIS A CA 1
ATOM 1979 C C . HIS A 1 269 ? 3.382 5.445 -12.909 1.00 96.81 269 HIS A C 1
ATOM 1981 O O . HIS A 1 269 ? 2.345 4.842 -12.686 1.00 96.81 269 HIS A O 1
ATOM 1987 N N . ALA A 1 270 ? 4.456 4.829 -13.413 1.00 97.50 270 ALA A N 1
ATOM 1988 C CA . ALA A 1 270 ? 4.462 3.406 -13.759 1.00 97.50 270 ALA A CA 1
ATOM 1989 C C . ALA A 1 270 ? 4.179 2.510 -12.540 1.00 97.50 270 ALA A C 1
ATOM 1991 O O . ALA A 1 270 ? 3.414 1.559 -12.645 1.00 97.50 270 ALA A O 1
ATOM 1992 N N . ILE A 1 271 ? 4.742 2.840 -11.372 1.00 97.00 271 ILE A N 1
ATOM 1993 C CA . ILE A 1 271 ? 4.434 2.152 -10.107 1.00 97.00 271 ILE A CA 1
ATOM 1994 C C . ILE A 1 271 ? 2.958 2.341 -9.734 1.00 97.00 271 ILE A C 1
ATOM 1996 O O . ILE A 1 271 ? 2.293 1.374 -9.372 1.00 97.00 271 ILE A O 1
ATOM 2000 N N . ALA A 1 272 ? 2.435 3.567 -9.850 1.00 96.50 272 ALA A N 1
ATOM 2001 C CA . ALA A 1 272 ? 1.026 3.842 -9.584 1.00 96.50 272 ALA A CA 1
ATOM 2002 C C . ALA A 1 272 ? 0.106 3.020 -10.500 1.00 96.50 272 ALA A C 1
ATOM 2004 O O . ALA A 1 272 ? -0.790 2.349 -10.003 1.00 96.50 272 ALA A O 1
ATOM 2005 N N . LEU A 1 273 ? 0.370 2.999 -11.810 1.00 97.38 273 LEU A N 1
ATOM 2006 C CA . LEU A 1 273 ? -0.380 2.186 -12.769 1.00 97.38 273 LEU A CA 1
ATOM 2007 C C . LEU A 1 273 ? -0.261 0.692 -12.466 1.00 97.38 273 LEU A C 1
ATOM 2009 O O . LEU A 1 273 ? -1.270 -0.001 -12.459 1.00 97.38 273 LEU A O 1
ATOM 2013 N N . GLY A 1 274 ? 0.940 0.202 -12.149 1.00 97.12 274 GLY A N 1
ATOM 2014 C CA . GLY A 1 274 ? 1.154 -1.196 -11.775 1.00 97.12 274 GLY A CA 1
ATOM 2015 C C . GLY A 1 274 ? 0.307 -1.628 -10.576 1.00 97.12 274 GLY A C 1
ATOM 2016 O O . GLY A 1 274 ? -0.262 -2.714 -10.600 1.00 97.12 274 GLY A O 1
ATOM 2017 N N . LEU A 1 275 ? 0.171 -0.768 -9.562 1.00 95.94 275 LEU A N 1
ATOM 2018 C CA . LEU A 1 275 ? -0.699 -1.013 -8.407 1.00 95.94 275 LEU A CA 1
ATOM 2019 C C . LEU A 1 275 ? -2.187 -0.887 -8.757 1.00 95.94 275 LEU A C 1
ATOM 2021 O O . LEU A 1 275 ? -2.995 -1.686 -8.298 1.00 95.94 275 LEU A O 1
ATOM 2025 N N . LEU A 1 276 ? -2.568 0.112 -9.560 1.00 95.62 276 LEU A N 1
ATOM 2026 C CA . LEU A 1 276 ? -3.970 0.352 -9.914 1.00 95.62 276 LEU A CA 1
ATOM 2027 C C . LEU A 1 276 ? -4.551 -0.740 -10.819 1.00 95.62 276 LEU A C 1
ATOM 2029 O O . LEU A 1 276 ? -5.718 -1.077 -10.636 1.00 95.62 276 LEU A O 1
ATOM 2033 N N . TYR A 1 277 ? -3.742 -1.286 -11.733 1.00 96.31 277 TYR A N 1
ATOM 2034 C CA . TYR A 1 277 ? -4.065 -2.449 -12.568 1.00 96.31 277 TYR A CA 1
ATOM 2035 C C . TYR A 1 277 ? -3.867 -3.791 -11.862 1.00 96.31 277 TYR A C 1
ATOM 2037 O O . TYR A 1 277 ? -4.095 -4.827 -12.477 1.00 96.31 277 TYR A O 1
ATOM 2045 N N . GLU A 1 278 ? -3.382 -3.788 -10.617 1.00 94.75 278 GLU A N 1
ATOM 2046 C CA . GLU A 1 278 ? -3.107 -5.008 -9.847 1.00 94.75 278 GLU A CA 1
ATOM 2047 C C . GLU A 1 278 ? -2.059 -5.930 -10.513 1.00 94.75 278 GLU A C 1
ATOM 2049 O O . GLU A 1 278 ? -1.947 -7.110 -10.194 1.00 94.75 278 GLU A O 1
ATOM 2054 N N . ILE A 1 279 ? -1.221 -5.371 -11.398 1.00 96.50 279 ILE A N 1
ATOM 2055 C CA . ILE A 1 279 ? -0.028 -6.032 -11.961 1.00 96.50 279 ILE A CA 1
ATOM 2056 C C . ILE A 1 279 ? 1.038 -6.203 -10.870 1.00 96.50 279 ILE A C 1
ATOM 2058 O O . ILE A 1 279 ? 1.786 -7.181 -10.849 1.00 96.50 279 ILE A O 1
ATOM 2062 N N . VAL A 1 280 ? 1.123 -5.224 -9.967 1.00 95.44 280 VAL A N 1
ATOM 2063 C CA . VAL A 1 280 ? 1.970 -5.253 -8.775 1.00 95.44 280 VAL A CA 1
ATOM 2064 C C . VAL A 1 280 ? 1.066 -5.461 -7.560 1.00 95.44 280 VAL A C 1
ATOM 2066 O O . VAL A 1 280 ? 0.138 -4.672 -7.366 1.00 95.44 280 VAL A O 1
ATOM 2069 N N . PRO A 1 281 ? 1.328 -6.466 -6.707 1.00 89.25 281 PRO A N 1
ATOM 2070 C CA . PRO A 1 281 ? 0.517 -6.679 -5.519 1.00 89.25 281 PRO A CA 1
ATOM 2071 C C . PRO A 1 281 ? 0.712 -5.535 -4.518 1.00 89.25 281 PRO A C 1
ATOM 2073 O O . PRO A 1 281 ? 1.828 -5.053 -4.309 1.00 89.25 281 PRO A O 1
ATOM 2076 N N . ALA A 1 282 ? -0.361 -5.133 -3.834 1.00 84.94 282 ALA A N 1
ATOM 2077 C CA . ALA A 1 282 ? -0.306 -4.081 -2.814 1.00 84.94 282 ALA A CA 1
ATOM 2078 C C . ALA A 1 282 ? 0.665 -4.413 -1.662 1.00 84.94 282 ALA A C 1
ATOM 2080 O O . ALA A 1 282 ? 1.254 -3.509 -1.071 1.00 84.94 282 ALA A O 1
ATOM 2081 N N . SER A 1 283 ? 0.892 -5.703 -1.389 1.00 85.06 283 SER A N 1
ATOM 2082 C CA . SER A 1 283 ? 1.861 -6.193 -0.399 1.00 85.06 283 SER A CA 1
ATOM 2083 C C . SER A 1 283 ? 3.321 -5.865 -0.740 1.00 85.06 283 SER A C 1
ATOM 2085 O O . SER A 1 283 ? 4.172 -5.901 0.146 1.00 85.06 283 SER A O 1
ATOM 2087 N N . ALA A 1 284 ? 3.625 -5.499 -1.992 1.00 84.75 284 ALA A N 1
ATOM 2088 C CA . ALA A 1 284 ? 4.954 -5.048 -2.401 1.00 84.75 284 ALA A CA 1
ATOM 2089 C C . ALA A 1 284 ? 5.239 -3.578 -2.047 1.00 84.75 284 ALA A C 1
ATOM 2091 O O . ALA A 1 284 ? 6.380 -3.127 -2.180 1.00 84.75 284 ALA A O 1
ATOM 2092 N N . ALA A 1 285 ? 4.229 -2.813 -1.618 1.00 86.62 285 ALA A N 1
ATOM 2093 C CA . ALA A 1 285 ? 4.426 -1.445 -1.161 1.00 86.62 285 ALA A CA 1
ATOM 2094 C C . ALA A 1 285 ? 5.297 -1.411 0.105 1.00 86.62 285 ALA A C 1
ATOM 2096 O O . ALA A 1 285 ? 5.175 -2.272 0.980 1.00 86.62 285 ALA A O 1
ATOM 2097 N N . PRO A 1 286 ? 6.189 -0.416 0.239 1.00 85.56 286 PRO A N 1
ATOM 2098 C CA . PRO A 1 286 ? 7.113 -0.383 1.349 1.00 85.56 286 PRO A CA 1
ATOM 2099 C C . PRO A 1 286 ? 6.348 -0.047 2.630 1.00 85.56 286 PRO A C 1
ATOM 2101 O O . PRO A 1 286 ? 5.550 0.899 2.684 1.00 85.56 286 PRO A O 1
ATOM 2104 N N . ALA A 1 287 ? 6.632 -0.804 3.688 1.00 80.00 287 ALA A N 1
ATOM 2105 C CA . ALA A 1 287 ? 6.234 -0.406 5.026 1.00 80.00 287 ALA A CA 1
ATOM 2106 C C . ALA A 1 287 ? 6.896 0.938 5.359 1.00 80.00 287 ALA A C 1
ATOM 2108 O O . ALA A 1 287 ? 8.053 1.190 5.005 1.00 80.00 287 ALA A O 1
ATOM 2109 N N . ARG A 1 288 ? 6.151 1.815 6.036 1.00 76.56 288 ARG A N 1
ATOM 2110 C CA . ARG A 1 288 ? 6.693 3.077 6.538 1.00 76.56 288 ARG A CA 1
ATOM 2111 C C . ARG A 1 288 ? 7.899 2.774 7.423 1.00 76.56 288 ARG A C 1
ATOM 2113 O O . ARG A 1 288 ? 7.771 2.030 8.393 1.00 76.56 288 ARG A O 1
ATOM 2120 N N . ARG A 1 289 ? 9.053 3.374 7.115 1.00 75.12 289 ARG A N 1
ATOM 2121 C CA . ARG A 1 289 ? 10.200 3.311 8.025 1.00 75.12 289 ARG A CA 1
ATOM 2122 C C . ARG A 1 289 ? 9.819 4.024 9.311 1.00 75.12 289 ARG A C 1
ATOM 2124 O O . ARG A 1 289 ? 9.302 5.146 9.278 1.00 75.12 289 ARG A O 1
ATOM 2131 N N . LEU A 1 290 ? 10.034 3.366 10.441 1.00 65.56 290 LEU A N 1
ATOM 2132 C CA . LEU A 1 290 ? 9.899 4.026 11.724 1.00 65.56 290 LEU A CA 1
ATOM 2133 C C . LEU A 1 290 ? 11.156 4.867 11.930 1.00 65.56 290 LEU A C 1
ATOM 2135 O O . LEU A 1 290 ? 12.273 4.451 11.621 1.00 65.56 290 LEU A O 1
ATOM 2139 N N . ARG A 1 291 ? 10.953 6.099 12.392 1.00 60.94 291 ARG A N 1
ATOM 2140 C CA . ARG A 1 291 ? 12.052 6.900 12.911 1.00 60.94 291 ARG A CA 1
ATOM 2141 C C . ARG A 1 291 ? 12.312 6.404 14.329 1.00 60.94 291 ARG A C 1
ATOM 2143 O O . ARG A 1 291 ? 11.392 6.435 15.151 1.00 60.94 291 ARG A O 1
ATOM 2150 N N . GLY A 1 292 ? 13.529 5.938 14.589 1.00 66.12 292 GLY A N 1
ATOM 2151 C CA . GLY A 1 292 ? 13.983 5.582 15.926 1.00 66.12 292 GLY A CA 1
ATOM 2152 C C . GLY A 1 292 ? 13.893 6.780 16.873 1.00 66.12 292 GLY A C 1
ATOM 2153 O O . GLY A 1 292 ? 13.840 7.935 16.443 1.00 66.12 292 GLY A O 1
ATOM 2154 N N . ALA A 1 293 ? 13.878 6.521 18.182 1.00 61.84 293 ALA A N 1
ATOM 2155 C CA . ALA A 1 293 ? 13.865 7.586 19.192 1.00 61.84 293 ALA A CA 1
ATOM 2156 C C . ALA A 1 293 ? 15.088 8.526 19.090 1.00 61.84 293 ALA A C 1
ATOM 2158 O O . ALA A 1 293 ? 15.027 9.663 19.546 1.00 61.84 293 ALA A O 1
ATOM 2159 N N . ASP A 1 294 ? 16.167 8.063 18.454 1.00 68.19 294 ASP A N 1
ATOM 2160 C CA . ASP A 1 294 ? 17.403 8.797 18.165 1.00 68.19 294 ASP A CA 1
ATOM 2161 C C . ASP A 1 294 ? 17.335 9.659 16.887 1.00 68.19 294 ASP A C 1
ATOM 2163 O O . ASP A 1 294 ? 18.298 10.338 16.538 1.00 68.19 294 ASP A O 1
ATOM 2167 N N . GLY A 1 295 ? 16.202 9.654 16.181 1.00 66.75 295 GLY A N 1
ATOM 2168 C CA . GLY A 1 295 ? 16.011 10.404 14.943 1.00 66.75 295 GLY A CA 1
ATOM 2169 C C . GLY A 1 295 ? 16.541 9.715 13.683 1.00 66.75 295 GLY A C 1
ATOM 2170 O O . GLY A 1 295 ? 16.355 10.276 12.601 1.00 66.75 295 GLY A O 1
ATOM 2171 N N . THR A 1 296 ? 17.134 8.521 13.797 1.00 72.25 296 THR A N 1
ATOM 2172 C CA . THR A 1 296 ? 17.633 7.735 12.657 1.00 72.25 296 THR A CA 1
ATOM 2173 C C . THR A 1 296 ? 16.527 6.882 12.031 1.00 72.25 296 THR A C 1
ATOM 2175 O O . THR A 1 296 ? 15.541 6.541 12.691 1.00 72.25 296 THR A O 1
ATOM 2178 N N . TRP A 1 297 ? 16.634 6.575 10.736 1.00 65.75 297 TRP A N 1
ATOM 2179 C CA . TRP A 1 297 ? 15.690 5.677 10.064 1.00 65.75 297 TRP A CA 1
ATOM 2180 C C . TRP A 1 297 ? 16.146 4.221 10.184 1.00 65.75 297 TRP A C 1
ATOM 2182 O O . TRP A 1 297 ? 17.323 3.915 9.982 1.00 65.75 297 TRP A O 1
ATOM 2192 N N . ASP A 1 298 ? 15.206 3.305 10.436 1.00 54.69 298 ASP A N 1
ATOM 2193 C CA . ASP A 1 298 ? 15.495 1.867 10.430 1.00 54.69 298 ASP A CA 1
ATOM 2194 C C . ASP A 1 298 ? 16.157 1.448 9.101 1.00 54.69 298 ASP A C 1
ATOM 2196 O O . ASP A 1 298 ? 15.626 1.692 8.008 1.00 54.69 298 ASP A O 1
ATOM 2200 N N . GLY A 1 299 ? 17.335 0.822 9.194 1.00 59.47 299 GLY A N 1
ATOM 2201 C CA . GLY A 1 299 ? 18.108 0.321 8.052 1.00 59.47 299 GLY A CA 1
ATOM 2202 C C . GLY A 1 299 ? 19.101 1.305 7.416 1.00 59.47 299 GLY A C 1
ATOM 2203 O O . GLY A 1 299 ? 19.490 1.079 6.272 1.00 59.47 299 GLY A O 1
ATOM 2204 N N . GLU A 1 300 ? 19.479 2.389 8.103 1.00 50.19 300 GLU A N 1
ATOM 2205 C CA . GLU A 1 300 ? 20.620 3.257 7.735 1.00 50.19 300 GLU A CA 1
ATOM 2206 C C . GLU A 1 300 ? 21.954 2.863 8.411 1.00 50.19 300 GLU A C 1
ATOM 2208 O O . GLU A 1 300 ? 22.950 3.561 8.229 1.00 50.19 300 GLU A O 1
ATOM 2213 N N . ARG A 1 301 ? 21.999 1.748 9.158 1.00 42.66 301 ARG A N 1
ATOM 2214 C CA . ARG A 1 301 ? 23.236 1.171 9.719 1.00 42.66 301 ARG A CA 1
ATOM 2215 C C . ARG A 1 301 ? 23.714 -0.028 8.914 1.00 42.66 301 ARG A C 1
ATOM 2217 O O . ARG A 1 301 ? 22.838 -0.801 8.460 1.00 42.66 301 ARG A O 1
#

Radius of gyration: 23.63 Å; chains: 1; bounding box: 51×54×65 Å